Protein AF-A0A367J5E4-F1 (afdb_monomer_lite)

Organism: Rhizopus azygosporus (NCBI:txid86630)

Structure (mmCIF, N/CA/C/O backbone):
data_AF-A0A367J5E4-F1
#
_entry.id   AF-A0A367J5E4-F1
#
loop_
_atom_site.group_PDB
_atom_site.id
_atom_site.type_symbol
_atom_site.label_atom_id
_atom_site.label_alt_id
_atom_site.label_comp_id
_atom_site.label_asym_id
_atom_site.label_entity_id
_atom_site.label_seq_id
_atom_site.pdbx_PDB_ins_code
_atom_site.Cartn_x
_atom_site.Cartn_y
_atom_site.Cartn_z
_atom_site.occupancy
_atom_site.B_iso_or_equiv
_atom_site.auth_seq_id
_atom_site.auth_comp_id
_atom_site.auth_asym_id
_atom_site.auth_atom_id
_atom_site.pdbx_PDB_model_num
ATOM 1 N N . ASP A 1 1 ? -11.338 12.775 -14.286 1.00 81.75 1 ASP A N 1
ATOM 2 C CA . ASP A 1 1 ? -10.518 11.576 -14.028 1.00 81.75 1 ASP A CA 1
ATOM 3 C C . ASP A 1 1 ? -10.632 10.604 -15.184 1.00 81.75 1 ASP A C 1
ATOM 5 O O . ASP A 1 1 ? -11.730 10.419 -15.693 1.00 81.75 1 ASP A O 1
ATOM 9 N N . LEU A 1 2 ? -9.501 10.053 -15.631 1.00 93.12 2 LEU A N 1
ATOM 10 C CA . LEU A 1 2 ? -9.450 9.066 -16.714 1.00 93.12 2 LEU A CA 1
ATOM 11 C C . LEU A 1 2 ? -9.794 7.677 -16.174 1.00 93.12 2 LEU A C 1
ATOM 13 O O . LEU A 1 2 ? -9.285 7.279 -15.123 1.00 93.12 2 LEU A O 1
ATOM 17 N N . TYR A 1 3 ? -10.587 6.908 -16.919 1.00 96.06 3 TYR A N 1
ATOM 18 C CA . TYR A 1 3 ? -10.794 5.495 -16.614 1.00 96.06 3 TYR A CA 1
ATOM 19 C C . TYR A 1 3 ? -9.453 4.740 -16.629 1.00 96.06 3 TYR A C 1
ATOM 21 O O . TYR A 1 3 ? -8.631 4.941 -17.525 1.00 96.06 3 TYR A O 1
ATOM 29 N N . GLY A 1 4 ? -9.222 3.894 -15.620 1.00 95.94 4 GLY A N 1
ATOM 30 C CA . GLY A 1 4 ? -7.952 3.187 -15.408 1.00 95.94 4 GLY A CA 1
ATOM 31 C C . GLY A 1 4 ? -6.960 3.904 -14.480 1.00 95.94 4 GLY A C 1
ATOM 32 O O . GLY A 1 4 ? -5.898 3.354 -14.197 1.00 95.94 4 GLY A O 1
ATOM 33 N N . VAL A 1 5 ? -7.287 5.092 -13.959 1.00 97.75 5 VAL A N 1
ATOM 34 C CA . VAL A 1 5 ? -6.466 5.782 -12.950 1.00 97.75 5 VAL A CA 1
ATOM 35 C C . VAL A 1 5 ? -7.094 5.640 -11.572 1.00 97.75 5 VAL A C 1
ATOM 37 O O . VAL A 1 5 ? -8.114 6.253 -11.283 1.00 97.75 5 VAL A O 1
ATOM 40 N N . GLU A 1 6 ? -6.443 4.895 -10.686 1.00 97.31 6 GLU A N 1
ATOM 41 C CA . GLU A 1 6 ? -6.977 4.588 -9.359 1.00 97.31 6 GLU A CA 1
ATOM 42 C C . GLU A 1 6 ? -5.932 4.759 -8.255 1.00 97.31 6 GLU A C 1
ATOM 44 O O . GLU A 1 6 ? -4.740 4.976 -8.493 1.00 97.31 6 GLU A O 1
ATOM 49 N N . SER A 1 7 ? -6.372 4.706 -6.999 1.00 96.69 7 SER A N 1
ATOM 50 C CA . SER A 1 7 ? -5.439 4.561 -5.880 1.00 96.69 7 SER A CA 1
ATOM 51 C C . SER A 1 7 ? -5.105 3.087 -5.650 1.00 96.69 7 SER A C 1
ATOM 53 O O . SER A 1 7 ? -5.964 2.214 -5.781 1.00 96.69 7 SER A O 1
ATOM 55 N N . ALA A 1 8 ? -3.870 2.796 -5.239 1.00 97.06 8 ALA A N 1
ATOM 56 C CA . ALA A 1 8 ? -3.492 1.447 -4.828 1.00 97.06 8 ALA A CA 1
ATOM 57 C C . ALA A 1 8 ? -4.358 0.960 -3.653 1.00 97.06 8 ALA A C 1
ATOM 59 O O . ALA A 1 8 ? -4.706 -0.212 -3.600 1.00 97.06 8 ALA A O 1
ATOM 60 N N . ARG A 1 9 ? -4.792 1.866 -2.762 1.00 94.56 9 ARG A N 1
ATOM 61 C CA . ARG A 1 9 ? -5.754 1.563 -1.690 1.00 94.56 9 ARG A CA 1
ATOM 62 C C . ARG A 1 9 ? -7.071 1.028 -2.234 1.00 94.56 9 ARG A C 1
ATOM 64 O O . ARG A 1 9 ? -7.587 0.060 -1.694 1.00 94.56 9 ARG A O 1
ATOM 71 N N . THR A 1 10 ? -7.617 1.678 -3.257 1.00 96.12 10 THR A N 1
ATOM 72 C CA . THR A 1 10 ? -8.887 1.294 -3.881 1.00 96.12 10 THR A CA 1
ATOM 73 C C . THR A 1 10 ? -8.768 -0.110 -4.471 1.00 96.12 10 THR A C 1
ATOM 75 O O . THR A 1 10 ? -9.607 -0.959 -4.191 1.00 96.12 10 THR A O 1
ATOM 78 N N . PHE A 1 11 ? -7.672 -0.392 -5.186 1.00 98.12 11 PHE A N 1
ATOM 79 C CA . PHE A 1 11 ? -7.364 -1.733 -5.698 1.00 98.12 11 PHE A CA 1
ATOM 80 C C . PHE A 1 11 ? -7.222 -2.773 -4.573 1.00 98.12 11 PHE A C 1
ATOM 82 O O . PHE A 1 11 ? -7.803 -3.853 -4.646 1.00 98.12 11 PHE A O 1
ATOM 89 N N . VAL A 1 12 ? -6.492 -2.432 -3.505 1.00 98.19 12 VAL A N 1
ATOM 90 C CA . VAL A 1 12 ? -6.301 -3.296 -2.329 1.00 98.19 12 VAL A CA 1
ATOM 91 C C . VAL A 1 12 ? -7.612 -3.585 -1.614 1.00 98.19 12 VAL A C 1
ATOM 93 O O . VAL A 1 12 ? -7.867 -4.725 -1.241 1.00 98.19 12 VAL A O 1
ATOM 96 N N . GLY A 1 13 ? -8.456 -2.572 -1.436 1.00 97.88 13 GLY A N 1
ATOM 97 C CA . GLY A 1 13 ? -9.783 -2.729 -0.859 1.00 97.88 13 GLY A CA 1
ATOM 98 C C . GLY A 1 13 ? -10.694 -3.576 -1.743 1.00 97.88 13 GLY A C 1
ATOM 99 O O . GLY A 1 13 ? -11.419 -4.417 -1.222 1.00 97.88 13 GLY A O 1
ATOM 100 N N . TRP A 1 14 ? -10.613 -3.407 -3.065 1.00 98.50 14 TRP A N 1
ATOM 101 C CA . TRP A 1 14 ? -11.374 -4.194 -4.029 1.00 98.50 14 TRP A CA 1
ATOM 102 C C . TRP A 1 14 ? -11.063 -5.687 -3.917 1.00 98.50 14 TRP A C 1
ATOM 104 O O . TRP A 1 14 ? -11.991 -6.457 -3.697 1.00 98.50 14 TRP A O 1
ATOM 114 N N . TYR A 1 15 ? -9.801 -6.120 -3.973 1.00 98.31 15 TYR A N 1
ATOM 115 C CA . TYR A 1 15 ? -9.512 -7.559 -3.881 1.00 98.31 15 TYR A CA 1
ATOM 116 C C . TYR A 1 15 ? -9.659 -8.128 -2.457 1.00 98.31 15 TYR A C 1
ATOM 118 O O . TYR A 1 15 ? -9.869 -9.329 -2.297 1.00 98.31 15 TYR A O 1
ATOM 126 N N . ASN A 1 16 ? -9.577 -7.284 -1.417 1.00 98.50 16 ASN A N 1
ATOM 127 C CA . ASN A 1 16 ? -9.781 -7.691 -0.020 1.00 98.50 16 ASN A CA 1
ATOM 128 C C . ASN A 1 16 ? -11.240 -7.640 0.450 1.00 98.50 16 ASN A C 1
ATOM 130 O O . ASN A 1 16 ? -11.491 -7.937 1.615 1.00 98.50 16 ASN A O 1
ATOM 134 N N . GLY A 1 17 ? -12.192 -7.267 -0.406 1.00 97.81 17 GLY A N 1
ATOM 135 C CA . GLY A 1 17 ? -13.614 -7.303 -0.056 1.00 97.81 17 GLY A CA 1
ATOM 136 C C . GLY A 1 17 ? -14.125 -6.123 0.759 1.00 97.81 17 GLY A C 1
ATOM 137 O O . GLY A 1 17 ? -15.175 -6.217 1.386 1.00 97.81 17 GLY A O 1
ATOM 138 N N . HIS A 1 18 ? -13.420 -4.993 0.749 1.00 97.94 18 HIS A N 1
ATOM 139 C CA . HIS A 1 18 ? -13.896 -3.789 1.416 1.00 97.94 18 HIS A CA 1
ATOM 140 C C . HIS A 1 18 ? -15.173 -3.265 0.723 1.00 97.94 18 HIS A C 1
ATOM 142 O O . HIS A 1 18 ? -15.110 -2.938 -0.470 1.00 97.94 18 HIS A O 1
ATOM 148 N N . PRO A 1 19 ? -16.302 -3.081 1.441 1.00 97.44 19 PRO A N 1
ATOM 149 C CA . PRO A 1 19 ? -17.598 -2.802 0.817 1.00 97.44 19 PRO A CA 1
ATOM 150 C C . PRO A 1 19 ? -17.621 -1.597 -0.126 1.00 97.44 19 PRO A C 1
ATOM 152 O O . PRO A 1 19 ? -18.138 -1.682 -1.237 1.00 97.44 19 PRO A O 1
ATOM 155 N N . SER A 1 20 ? -16.961 -0.498 0.255 1.00 96.38 20 SER A N 1
ATOM 156 C CA . SER A 1 20 ? -16.877 0.717 -0.574 1.00 96.38 20 SER A CA 1
ATOM 157 C C . SER A 1 20 ? -16.205 0.526 -1.939 1.00 96.38 20 SER A C 1
ATOM 159 O O . SER A 1 20 ? -16.347 1.389 -2.799 1.00 96.38 20 SER A O 1
ATOM 161 N N . TYR A 1 21 ? -15.462 -0.565 -2.149 1.00 97.25 21 TYR A N 1
ATOM 162 C CA . TYR A 1 21 ? -14.696 -0.807 -3.375 1.00 97.25 21 TYR A CA 1
ATOM 163 C C . TYR A 1 21 ? -15.124 -2.078 -4.117 1.00 97.25 21 TYR A C 1
ATOM 165 O O . TYR A 1 21 ? -14.531 -2.388 -5.147 1.00 97.25 21 TYR A O 1
ATOM 173 N N . ARG A 1 22 ? -16.163 -2.794 -3.657 1.00 95.81 22 ARG A N 1
ATOM 174 C CA . ARG A 1 22 ? -16.660 -4.032 -4.293 1.00 95.81 22 ARG A CA 1
ATOM 175 C C . ARG A 1 22 ? -16.938 -3.856 -5.788 1.00 95.81 22 ARG A C 1
ATOM 177 O O . ARG A 1 22 ? -16.594 -4.717 -6.588 1.00 95.81 22 ARG A O 1
ATOM 184 N N . ASN A 1 23 ? -17.521 -2.719 -6.160 1.00 95.69 23 ASN A N 1
ATOM 185 C CA . ASN A 1 23 ? -17.948 -2.425 -7.530 1.00 95.69 23 ASN A CA 1
ATOM 186 C C . ASN A 1 23 ? -16.881 -1.701 -8.370 1.00 95.69 23 ASN A C 1
ATOM 188 O O . ASN A 1 23 ? -17.206 -1.162 -9.430 1.00 95.69 23 ASN A O 1
ATOM 192 N N . LEU A 1 24 ? -15.626 -1.648 -7.905 1.00 96.19 24 LEU A N 1
ATOM 193 C CA . LEU A 1 24 ? -14.529 -1.051 -8.662 1.00 96.19 24 LEU A CA 1
ATOM 194 C C . LEU A 1 24 ? -14.375 -1.755 -10.018 1.00 96.19 24 LEU A C 1
ATOM 196 O O . LEU A 1 24 ? -14.244 -2.977 -10.088 1.00 96.19 24 LEU A O 1
ATOM 200 N N . LYS A 1 25 ? -14.358 -0.970 -11.099 1.00 93.62 25 LYS A N 1
ATOM 201 C CA . LYS A 1 25 ? -14.141 -1.461 -12.464 1.00 93.62 25 LYS A CA 1
ATOM 202 C C . LYS A 1 25 ? -12.741 -1.082 -12.923 1.00 93.62 25 LYS A C 1
ATOM 204 O O . LYS A 1 25 ? -12.397 0.094 -12.923 1.00 93.62 25 LYS A O 1
ATOM 209 N N . LEU A 1 26 ? -11.966 -2.063 -13.372 1.00 93.31 26 LEU A N 1
ATOM 210 C CA . LEU A 1 26 ? -10.599 -1.876 -13.862 1.00 93.31 26 LEU A CA 1
ATOM 211 C C . LEU A 1 26 ? -10.459 -2.477 -15.266 1.00 93.31 26 LEU A C 1
ATOM 213 O O . LEU A 1 26 ? -10.997 -3.563 -15.494 1.00 93.31 26 LEU A O 1
ATOM 217 N N . PRO A 1 27 ? -9.712 -1.839 -16.185 1.00 94.75 27 PRO A N 1
ATOM 218 C CA . PRO A 1 27 ? -9.519 -2.330 -17.551 1.00 94.75 27 PRO A CA 1
ATOM 219 C C . PRO A 1 27 ? -8.478 -3.463 -17.623 1.00 94.75 27 PRO A C 1
ATOM 221 O O . PRO A 1 27 ? -7.565 -3.434 -18.444 1.00 94.75 27 PRO A O 1
ATOM 224 N N . LEU A 1 28 ? -8.595 -4.481 -16.760 1.00 96.44 28 LEU A N 1
ATOM 225 C CA . LEU A 1 28 ? -7.626 -5.586 -16.654 1.00 96.44 28 LEU A CA 1
ATOM 226 C C . LEU A 1 28 ? -7.503 -6.408 -17.948 1.00 96.44 28 LEU A C 1
ATOM 228 O O . LEU A 1 28 ? -6.483 -7.055 -18.164 1.00 96.44 28 LEU A O 1
ATOM 232 N N . ASN A 1 29 ? -8.522 -6.373 -18.812 1.00 94.94 29 ASN A N 1
ATOM 233 C CA . ASN A 1 29 ? -8.575 -7.144 -20.058 1.00 94.94 29 ASN A CA 1
ATOM 234 C C . ASN A 1 29 ? -8.210 -6.306 -21.299 1.00 94.94 29 ASN A C 1
ATOM 236 O O . ASN A 1 29 ? -8.076 -6.863 -22.390 1.00 94.94 29 ASN A O 1
ATOM 240 N N . ASP A 1 30 ? -8.046 -4.988 -21.142 1.00 93.19 30 ASP A N 1
ATOM 241 C CA . ASP A 1 30 ? -7.880 -4.039 -22.254 1.00 93.19 30 ASP A CA 1
ATOM 242 C C . ASP A 1 30 ? -6.433 -3.555 -22.418 1.00 93.19 30 ASP A C 1
ATOM 244 O O . ASP A 1 30 ? -6.141 -2.744 -23.298 1.00 93.19 30 ASP A O 1
ATOM 248 N N . THR A 1 31 ? -5.535 -4.002 -21.542 1.00 96.62 31 THR A N 1
ATOM 249 C CA . THR A 1 31 ? -4.114 -3.654 -21.528 1.00 96.62 31 THR A CA 1
ATOM 250 C C . THR A 1 31 ? -3.302 -4.815 -20.969 1.00 96.62 31 THR A C 1
ATOM 252 O O . THR A 1 31 ? -3.848 -5.697 -20.309 1.00 96.62 31 THR A O 1
ATOM 255 N N . ASP A 1 32 ? -2.000 -4.805 -21.218 1.00 98.06 32 ASP A N 1
ATOM 256 C CA . ASP A 1 32 ? -1.031 -5.709 -20.606 1.00 98.06 32 ASP A CA 1
ATOM 257 C C . ASP A 1 32 ? -0.132 -5.014 -19.571 1.00 98.06 32 ASP A C 1
ATOM 259 O O . ASP A 1 32 ? 0.625 -5.691 -18.875 1.00 98.06 32 ASP A O 1
ATOM 263 N N . THR A 1 33 ? -0.228 -3.688 -19.430 1.00 98.69 33 THR A N 1
ATOM 264 C CA . THR A 1 33 ? 0.747 -2.891 -18.683 1.00 98.69 33 THR A CA 1
ATOM 265 C C . THR A 1 33 ? 0.082 -2.008 -17.631 1.00 98.69 33 THR A C 1
ATOM 267 O O . THR A 1 33 ? -0.802 -1.197 -17.928 1.00 98.69 33 THR A O 1
ATOM 270 N N . VAL A 1 34 ? 0.562 -2.128 -16.391 1.00 98.81 34 VAL A N 1
ATOM 271 C CA . VAL A 1 34 ? 0.161 -1.308 -15.239 1.00 98.81 34 VAL A CA 1
ATOM 272 C C . VAL A 1 34 ? 1.352 -0.518 -14.716 1.00 98.81 34 VAL A C 1
ATOM 274 O O . VAL A 1 34 ? 2.437 -1.059 -14.514 1.00 98.81 34 VAL A O 1
ATOM 277 N N . VAL A 1 35 ? 1.139 0.759 -14.413 1.00 98.88 35 VAL A N 1
ATOM 278 C CA . VAL A 1 35 ? 2.103 1.588 -13.683 1.00 98.88 35 VAL A CA 1
ATOM 279 C C . VAL A 1 35 ? 1.633 1.768 -12.245 1.00 98.88 35 VAL A C 1
ATOM 281 O O . VAL A 1 35 ? 0.531 2.247 -11.997 1.00 98.88 35 VAL A O 1
ATOM 284 N N . VAL A 1 36 ? 2.488 1.450 -11.278 1.00 98.75 36 VAL A N 1
ATOM 285 C CA . VAL A 1 36 ? 2.269 1.728 -9.856 1.00 98.75 36 VAL A CA 1
ATOM 286 C C . VAL A 1 36 ? 3.215 2.841 -9.422 1.00 98.75 36 VAL A C 1
ATOM 288 O O . VAL A 1 36 ? 4.432 2.675 -9.416 1.00 98.75 36 VAL A O 1
ATOM 291 N N . VAL A 1 37 ? 2.667 3.997 -9.052 1.00 98.56 37 VAL A N 1
ATOM 292 C CA . VAL A 1 37 ? 3.454 5.160 -8.623 1.00 98.56 37 VAL A CA 1
ATOM 293 C C . VAL A 1 37 ? 3.714 5.070 -7.123 1.00 98.56 37 VAL A C 1
ATOM 295 O O . VAL A 1 37 ? 2.798 5.227 -6.320 1.00 98.56 37 VAL A O 1
ATOM 298 N N . GLY A 1 38 ? 4.969 4.867 -6.739 1.00 97.75 38 GLY A N 1
ATOM 299 C CA . GLY A 1 38 ? 5.428 4.680 -5.365 1.00 97.75 38 GLY A CA 1
ATOM 300 C C . GLY A 1 38 ? 6.148 3.343 -5.186 1.00 97.75 38 GLY A C 1
ATOM 301 O O . GLY A 1 38 ? 5.775 2.342 -5.781 1.00 97.75 38 GLY A O 1
ATOM 302 N N . GLN A 1 39 ? 7.181 3.320 -4.339 1.00 97.38 39 GLN A N 1
ATOM 303 C CA . GLN A 1 39 ? 8.031 2.142 -4.092 1.00 97.38 39 GLN A CA 1
ATOM 304 C C . GLN A 1 39 ? 7.963 1.712 -2.619 1.00 97.38 39 GLN A C 1
ATOM 306 O O . GLN A 1 39 ? 8.973 1.669 -1.919 1.00 97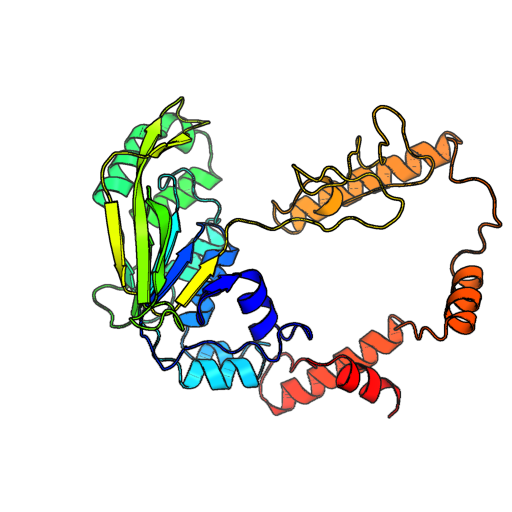.38 39 GLN A O 1
ATOM 311 N N . GLY A 1 40 ? 6.748 1.462 -2.128 1.00 96.25 40 GLY A N 1
ATOM 312 C CA . GLY A 1 40 ? 6.483 0.919 -0.790 1.00 96.25 40 GLY A CA 1
ATOM 313 C C . GLY A 1 40 ? 5.933 -0.507 -0.845 1.00 96.25 40 GLY A C 1
ATOM 314 O O . GLY A 1 40 ? 5.665 -1.019 -1.928 1.00 96.25 40 GLY A O 1
ATOM 315 N N . ASN A 1 41 ? 5.708 -1.129 0.317 1.00 96.62 41 ASN A N 1
ATOM 316 C CA . ASN A 1 41 ? 5.145 -2.488 0.395 1.00 96.62 41 ASN A CA 1
ATOM 317 C C . ASN A 1 41 ? 3.815 -2.624 -0.359 1.00 96.62 41 ASN A C 1
ATOM 319 O O . ASN A 1 41 ? 3.652 -3.556 -1.132 1.00 96.62 41 ASN A O 1
ATOM 323 N N . VAL A 1 42 ? 2.921 -1.638 -0.229 1.00 97.00 42 VAL A N 1
ATOM 324 C CA . VAL A 1 42 ? 1.627 -1.630 -0.935 1.00 97.00 42 VAL A CA 1
ATOM 325 C C . VAL A 1 42 ? 1.804 -1.715 -2.455 1.00 97.00 42 VAL A C 1
ATOM 327 O O . VAL A 1 42 ? 1.025 -2.383 -3.127 1.00 97.00 42 VAL A O 1
ATOM 330 N N . ALA A 1 43 ? 2.843 -1.084 -3.008 1.00 98.12 43 ALA A N 1
ATOM 331 C CA . ALA A 1 43 ? 3.110 -1.158 -4.439 1.00 98.12 43 ALA A CA 1
ATOM 332 C C . ALA A 1 43 ? 3.542 -2.569 -4.868 1.00 98.12 43 ALA A C 1
ATOM 334 O O . ALA A 1 43 ? 3.125 -3.040 -5.925 1.00 98.12 43 ALA A O 1
ATOM 335 N N . LEU A 1 44 ? 4.325 -3.257 -4.028 1.00 98.12 44 LEU A N 1
ATOM 336 C CA . LEU A 1 44 ? 4.688 -4.656 -4.255 1.00 98.12 44 LEU A CA 1
ATOM 337 C C . LEU A 1 44 ? 3.493 -5.594 -4.070 1.00 98.12 44 LEU A C 1
ATOM 339 O O . LEU A 1 44 ? 3.372 -6.554 -4.816 1.00 98.12 44 LEU A O 1
ATOM 343 N N . ASP A 1 45 ? 2.582 -5.318 -3.137 1.00 98.19 45 ASP A N 1
ATOM 344 C CA . ASP A 1 45 ? 1.358 -6.113 -2.966 1.00 98.19 45 ASP A CA 1
ATOM 345 C C . ASP A 1 45 ? 0.463 -6.030 -4.204 1.00 98.19 45 ASP A C 1
ATOM 347 O O . ASP A 1 45 ? -0.005 -7.048 -4.707 1.00 98.19 45 ASP A O 1
ATOM 351 N N . VAL A 1 46 ? 0.281 -4.824 -4.744 1.00 98.25 46 VAL A N 1
ATOM 352 C CA . VAL A 1 46 ? -0.436 -4.604 -6.006 1.00 98.25 46 VAL A CA 1
ATOM 353 C C . VAL A 1 46 ? 0.225 -5.368 -7.154 1.00 98.25 46 VAL A C 1
ATOM 355 O O . VAL A 1 46 ? -0.455 -6.108 -7.864 1.00 98.25 46 VAL A O 1
ATOM 358 N N . ALA A 1 47 ? 1.545 -5.224 -7.324 1.00 98.44 47 ALA A N 1
ATOM 359 C CA . ALA A 1 47 ? 2.281 -5.923 -8.375 1.00 98.44 47 ALA A CA 1
ATOM 360 C C . ALA A 1 47 ? 2.169 -7.447 -8.229 1.00 98.44 47 ALA A C 1
ATOM 362 O O . ALA A 1 47 ? 1.933 -8.149 -9.211 1.00 98.44 47 ALA A O 1
ATOM 363 N N . ARG A 1 48 ? 2.269 -7.956 -6.998 1.00 98.06 48 ARG A N 1
ATOM 364 C CA . ARG A 1 48 ? 2.141 -9.378 -6.686 1.00 98.06 48 ARG A CA 1
ATOM 365 C C . ARG A 1 48 ? 0.765 -9.911 -7.049 1.00 98.06 48 ARG A C 1
ATOM 367 O O . ARG A 1 48 ? 0.695 -10.924 -7.734 1.00 98.06 48 ARG A O 1
ATOM 374 N N . ILE A 1 49 ? -0.314 -9.238 -6.653 1.00 98.44 49 ILE A N 1
ATOM 375 C CA . ILE A 1 49 ? -1.684 -9.678 -6.964 1.00 98.44 49 ILE A CA 1
ATOM 376 C C . ILE A 1 49 ? -1.956 -9.664 -8.472 1.00 98.44 49 ILE A C 1
ATOM 378 O O . ILE A 1 49 ? -2.555 -10.602 -8.986 1.00 98.44 49 ILE A O 1
ATOM 382 N N . LEU A 1 50 ? -1.485 -8.645 -9.197 1.00 98.50 50 LEU A N 1
ATOM 383 C CA . LEU A 1 50 ? -1.694 -8.548 -10.647 1.00 98.50 50 LEU A CA 1
ATOM 384 C C . LEU A 1 50 ? -0.942 -9.622 -11.444 1.00 98.50 50 LEU A C 1
ATOM 386 O O . LEU A 1 50 ? -1.405 -10.028 -12.509 1.00 98.50 50 LEU A O 1
ATOM 390 N N . LEU A 1 51 ? 0.222 -10.058 -10.957 1.00 98.25 51 LEU A N 1
ATOM 391 C CA . LEU A 1 51 ? 1.105 -10.957 -11.699 1.00 98.25 51 LEU A CA 1
ATOM 392 C C . LEU A 1 51 ? 0.996 -12.424 -11.268 1.00 98.25 51 LEU A C 1
ATOM 394 O O . LEU A 1 51 ? 1.262 -13.302 -12.093 1.00 98.25 51 LEU A O 1
ATOM 398 N N . SER A 1 52 ? 0.603 -12.691 -10.017 1.00 97.25 52 SER A N 1
ATOM 399 C CA . SER A 1 52 ? 0.589 -14.040 -9.437 1.00 97.25 52 SER A CA 1
ATOM 400 C C . SER A 1 52 ? -0.238 -15.033 -10.263 1.00 97.25 52 SER A C 1
ATOM 402 O O . SER A 1 52 ? -1.291 -14.669 -10.795 1.00 97.25 52 SER A O 1
ATOM 404 N N . PRO A 1 53 ? 0.190 -16.306 -10.346 1.00 95.56 53 PRO A N 1
ATOM 405 C CA . PRO A 1 53 ? -0.627 -17.364 -10.924 1.00 95.56 53 PRO A CA 1
ATOM 406 C C . PRO A 1 53 ? -1.986 -17.469 -10.223 1.00 95.56 53 PRO A C 1
ATOM 408 O O . PRO A 1 53 ? -2.070 -17.471 -8.993 1.00 95.56 53 PRO A O 1
ATOM 411 N N . ILE A 1 54 ? -3.053 -17.599 -11.011 1.00 96.38 54 ILE A N 1
ATOM 412 C CA . ILE A 1 54 ? -4.431 -17.627 -10.498 1.00 96.38 54 ILE A CA 1
ATOM 413 C C . ILE A 1 54 ? -4.665 -18.815 -9.562 1.00 96.38 54 ILE A C 1
ATOM 415 O O . ILE A 1 54 ? -5.374 -18.674 -8.569 1.00 96.38 54 ILE A O 1
ATOM 419 N N . ASP A 1 55 ? -4.027 -19.956 -9.822 1.00 95.69 55 ASP A N 1
ATOM 420 C CA . ASP A 1 55 ? -4.152 -21.150 -8.980 1.00 95.69 55 ASP A CA 1
ATOM 421 C C . ASP A 1 55 ? -3.550 -20.970 -7.582 1.00 95.69 55 ASP A C 1
ATOM 423 O O . ASP A 1 55 ? -4.013 -21.596 -6.629 1.00 95.69 55 ASP A O 1
ATOM 427 N N . GLU A 1 56 ? -2.559 -20.088 -7.433 1.00 95.44 56 GLU A N 1
ATOM 428 C CA . GLU A 1 56 ? -2.029 -19.723 -6.118 1.00 95.44 56 GLU A CA 1
ATOM 429 C C . GLU A 1 56 ? -2.966 -18.749 -5.405 1.00 95.44 56 GLU A C 1
ATOM 431 O O . GLU A 1 56 ? -3.274 -18.935 -4.228 1.00 95.44 56 GLU A O 1
ATOM 436 N N . LEU A 1 57 ? -3.504 -17.757 -6.125 1.00 97.38 57 LEU A N 1
ATOM 437 C CA . LEU A 1 57 ? -4.468 -16.813 -5.552 1.00 97.38 57 LEU A CA 1
ATOM 438 C C . LEU A 1 57 ? -5.766 -17.498 -5.107 1.00 97.38 57 LEU A C 1
ATOM 440 O O . LEU A 1 57 ? -6.329 -17.117 -4.081 1.00 97.38 57 LEU A O 1
ATOM 444 N N . ARG A 1 58 ? -6.211 -18.543 -5.817 1.00 96.94 58 ARG A N 1
ATOM 445 C CA . ARG A 1 58 ? -7.419 -19.322 -5.492 1.00 96.94 58 ARG A CA 1
ATOM 446 C C . ARG A 1 58 ? -7.373 -19.958 -4.100 1.00 96.94 58 ARG A C 1
ATOM 448 O O . ARG A 1 58 ? -8.421 -20.217 -3.528 1.00 96.94 58 ARG A O 1
ATOM 455 N N . LYS A 1 59 ? -6.179 -20.182 -3.542 1.00 96.50 59 LYS A N 1
ATOM 456 C CA . LYS A 1 59 ? -5.978 -20.764 -2.203 1.00 96.50 59 LYS A CA 1
ATOM 457 C C . LYS A 1 59 ? -6.019 -19.717 -1.080 1.00 96.50 59 LYS A C 1
ATOM 459 O O . LYS A 1 59 ? -5.861 -20.064 0.088 1.00 96.50 59 LYS A O 1
ATOM 464 N N . THR A 1 60 ? -6.170 -18.435 -1.415 1.00 98.19 60 THR A N 1
ATOM 465 C CA . THR A 1 60 ? -6.176 -17.314 -0.460 1.00 98.19 60 THR A CA 1
ATOM 466 C C . THR A 1 60 ? -7.602 -16.870 -0.118 1.00 98.19 60 THR A C 1
ATOM 468 O O . THR A 1 60 ? -8.573 -17.414 -0.636 1.00 98.19 60 THR A O 1
ATOM 471 N N . ASP A 1 61 ? -7.743 -15.868 0.751 1.00 98.19 61 ASP A N 1
ATOM 472 C CA . ASP A 1 61 ? -9.020 -15.214 1.071 1.00 98.19 61 ASP A CA 1
ATOM 473 C C . ASP A 1 61 ? -9.352 -14.023 0.140 1.00 98.19 61 ASP A C 1
ATOM 475 O O . ASP A 1 61 ? -10.157 -13.154 0.500 1.00 98.19 61 ASP A O 1
ATOM 479 N N . ILE A 1 62 ? -8.701 -13.932 -1.029 1.00 98.56 62 ILE A N 1
ATOM 480 C CA . ILE A 1 62 ? -9.062 -12.970 -2.081 1.00 98.56 62 ILE A CA 1
ATOM 481 C C . ILE A 1 62 ? -10.520 -13.189 -2.490 1.00 98.56 62 ILE A C 1
ATOM 483 O O . ILE A 1 62 ? -10.958 -14.328 -2.567 1.00 98.56 62 ILE A O 1
ATOM 487 N N . THR A 1 63 ? -11.288 -12.142 -2.766 1.00 98.31 63 THR A N 1
ATOM 488 C CA . THR A 1 63 ? -12.715 -12.302 -3.102 1.00 98.31 63 THR A CA 1
ATOM 489 C C . THR A 1 63 ? -12.929 -13.032 -4.430 1.00 98.31 63 THR A C 1
ATOM 491 O O . THR A 1 63 ? -12.153 -12.854 -5.374 1.00 98.31 63 THR A O 1
ATOM 494 N N . GLU A 1 64 ? -14.014 -13.807 -4.550 1.00 97.56 64 GLU A N 1
ATOM 495 C CA . GLU A 1 64 ? -14.317 -14.536 -5.797 1.00 97.56 64 GLU A CA 1
ATOM 496 C C . GLU A 1 64 ? -14.458 -13.607 -7.014 1.00 97.56 64 GLU A C 1
ATOM 498 O O . GLU A 1 64 ? -13.940 -13.918 -8.085 1.00 97.56 64 GLU A O 1
ATOM 503 N N . TYR A 1 65 ? -15.073 -12.425 -6.864 1.00 97.00 65 TYR A N 1
ATOM 504 C CA . TYR A 1 65 ? -15.205 -11.482 -7.986 1.00 97.00 65 TYR A CA 1
ATOM 505 C C . TYR A 1 65 ? -13.853 -10.918 -8.445 1.00 97.00 65 TYR A C 1
ATOM 507 O O . TYR A 1 65 ? -13.663 -10.649 -9.633 1.00 97.00 65 TYR A O 1
ATOM 515 N N . ALA A 1 66 ? -12.905 -10.720 -7.522 1.00 98.12 66 ALA A N 1
ATOM 516 C CA . ALA A 1 66 ? -11.581 -10.230 -7.875 1.00 98.12 66 ALA A CA 1
ATOM 517 C C . ALA A 1 66 ? -10.771 -11.344 -8.534 1.00 98.12 66 ALA A C 1
ATOM 519 O O . ALA A 1 66 ? -10.107 -11.095 -9.538 1.00 98.12 66 ALA A O 1
ATOM 520 N N . LEU A 1 67 ? -10.885 -12.576 -8.031 1.00 97.81 67 LEU A N 1
ATOM 521 C CA . LEU A 1 67 ? -10.283 -13.755 -8.646 1.00 97.81 67 LEU A CA 1
ATOM 522 C C . LEU A 1 67 ? -10.815 -13.985 -10.069 1.00 97.81 67 LEU A C 1
ATOM 524 O O . LEU A 1 67 ? -10.028 -14.224 -10.983 1.00 97.81 67 LEU A O 1
ATOM 528 N N . GLU A 1 68 ? -12.127 -13.851 -10.283 1.00 97.06 68 GLU A N 1
ATOM 529 C CA . GLU A 1 68 ? -12.743 -13.953 -11.608 1.00 97.06 68 GLU A CA 1
ATOM 530 C C . GLU A 1 68 ? -12.198 -12.877 -12.559 1.00 97.06 68 GLU A C 1
ATOM 532 O O . GLU A 1 68 ? -11.787 -13.187 -13.680 1.00 97.06 68 GLU A O 1
ATOM 537 N N . ALA A 1 69 ? -12.141 -11.619 -12.116 1.00 97.75 69 ALA A N 1
ATOM 538 C CA . ALA A 1 69 ? -11.595 -10.527 -12.916 1.00 97.75 69 ALA A CA 1
ATOM 539 C C . ALA A 1 69 ? -10.106 -10.737 -13.240 1.00 97.75 69 ALA A C 1
ATOM 541 O O . ALA A 1 69 ? -9.697 -10.578 -14.390 1.00 97.75 69 ALA A O 1
ATOM 542 N N . LEU A 1 70 ? -9.303 -11.157 -12.257 1.00 98.00 70 LEU A N 1
ATOM 543 C CA . LEU A 1 70 ? -7.884 -11.464 -12.444 1.00 98.00 70 LEU A CA 1
ATOM 544 C C . LEU A 1 70 ? -7.678 -12.662 -13.379 1.00 98.00 70 LEU A C 1
ATOM 546 O O . LEU A 1 70 ? -6.728 -12.655 -14.154 1.00 98.00 70 LEU A O 1
ATOM 550 N N . SER A 1 71 ? -8.577 -13.651 -13.384 1.00 97.38 71 SER A N 1
ATOM 551 C CA . SER A 1 71 ? -8.481 -14.805 -14.293 1.00 97.38 71 SER A CA 1
ATOM 552 C C . SER A 1 71 ? -8.617 -14.437 -15.774 1.00 97.38 71 SER A C 1
ATOM 554 O O . SER A 1 71 ? -8.113 -15.150 -16.639 1.00 97.38 71 SER A O 1
ATOM 556 N N . LYS A 1 72 ? -9.274 -13.308 -16.062 1.00 97.19 72 LYS A N 1
ATOM 557 C CA . LYS A 1 72 ? -9.465 -12.760 -17.413 1.00 97.19 72 LYS A CA 1
ATOM 558 C C . LYS A 1 72 ? -8.400 -11.718 -17.778 1.00 97.19 72 LYS A C 1
ATOM 560 O O . LYS A 1 72 ? -8.303 -11.339 -18.947 1.00 97.19 72 LYS A O 1
ATOM 565 N N . SER A 1 73 ? -7.612 -11.288 -16.789 1.00 98.00 73 SER A N 1
ATOM 566 C CA . SER A 1 73 ? -6.597 -10.244 -16.902 1.00 98.00 73 SER A CA 1
ATOM 567 C C . SER A 1 73 ? -5.582 -10.554 -17.997 1.00 98.00 73 SER A C 1
ATOM 569 O O . SER A 1 73 ? -5.057 -11.664 -18.092 1.00 98.00 73 SER A O 1
ATOM 571 N N . ARG A 1 74 ? -5.253 -9.533 -18.787 1.00 97.81 74 ARG A N 1
ATOM 572 C CA . ARG A 1 74 ? -4.170 -9.562 -19.774 1.00 97.81 74 ARG A CA 1
ATOM 573 C C . ARG A 1 74 ? -2.887 -8.921 -19.259 1.00 97.81 74 ARG A C 1
ATOM 575 O O . ARG A 1 74 ? -1.925 -8.852 -20.016 1.00 97.81 74 ARG A O 1
ATOM 582 N N . ILE A 1 75 ? -2.850 -8.491 -17.994 1.00 98.50 75 ILE A N 1
ATOM 583 C CA . ILE A 1 75 ? -1.672 -7.856 -17.401 1.00 98.50 75 ILE A CA 1
ATOM 584 C C . ILE A 1 75 ? -0.473 -8.811 -17.415 1.00 98.50 75 ILE A C 1
ATOM 586 O O . ILE A 1 75 ? -0.509 -9.914 -16.859 1.00 98.50 75 ILE A O 1
ATOM 590 N N . LYS A 1 76 ? 0.611 -8.337 -18.028 1.00 98.31 76 LYS A N 1
ATOM 591 C CA . LYS A 1 76 ? 1.917 -8.994 -18.105 1.00 98.31 76 LYS A CA 1
ATOM 592 C C . LYS A 1 76 ? 3.017 -8.159 -17.467 1.00 98.31 76 LYS A C 1
ATOM 594 O O . LYS A 1 76 ? 3.935 -8.735 -16.892 1.00 98.31 76 LYS A O 1
ATOM 599 N N . HIS A 1 77 ? 2.909 -6.834 -17.521 1.00 98.62 77 HIS A N 1
ATOM 600 C CA . HIS A 1 77 ? 3.963 -5.920 -17.103 1.00 98.62 77 HIS A CA 1
ATOM 601 C C . HIS A 1 77 ? 3.466 -4.984 -16.002 1.00 98.62 77 HIS A C 1
ATOM 603 O O . HIS A 1 77 ? 2.459 -4.290 -16.158 1.00 98.62 77 HIS A O 1
ATOM 609 N N . VAL A 1 78 ? 4.177 -4.948 -14.873 1.00 98.81 78 VAL A N 1
ATOM 610 C CA . VAL A 1 78 ? 3.908 -3.985 -13.796 1.00 98.81 78 VAL A CA 1
ATOM 611 C C . VAL A 1 78 ? 5.147 -3.146 -13.517 1.00 98.81 78 VAL A C 1
ATOM 613 O O . VAL A 1 78 ? 6.137 -3.642 -12.984 1.00 98.81 78 VAL A O 1
ATOM 616 N N . HIS A 1 79 ? 5.091 -1.851 -13.819 1.00 98.81 79 HIS A N 1
ATOM 617 C CA . HIS A 1 79 ? 6.177 -0.918 -13.529 1.00 98.81 79 HIS A CA 1
ATOM 618 C C . HIS A 1 79 ? 5.949 -0.226 -12.187 1.00 98.81 79 HIS A C 1
ATOM 620 O O . HIS A 1 79 ? 5.021 0.565 -12.030 1.00 98.81 79 HIS A O 1
ATOM 626 N N . VAL A 1 80 ? 6.826 -0.484 -11.222 1.00 98.69 80 VAL A N 1
ATOM 627 C CA . VAL A 1 80 ? 6.812 0.140 -9.898 1.00 98.69 80 VAL A CA 1
ATOM 628 C C . VAL A 1 80 ? 7.775 1.328 -9.902 1.00 98.69 80 VAL A C 1
ATOM 630 O O . VAL A 1 80 ? 9.001 1.180 -9.886 1.00 98.69 80 VAL A O 1
ATOM 633 N N . VAL A 1 81 ? 7.206 2.530 -9.957 1.00 98.62 81 VAL A N 1
ATOM 634 C CA . VAL A 1 81 ? 7.921 3.769 -10.278 1.00 98.62 81 VAL A CA 1
ATOM 635 C C . VAL A 1 81 ? 8.190 4.589 -9.022 1.00 98.62 81 VAL A C 1
ATOM 637 O O . VAL A 1 81 ? 7.281 4.888 -8.250 1.00 98.62 81 VAL A O 1
ATOM 640 N N . GLY A 1 82 ? 9.438 4.997 -8.817 1.00 97.94 82 GLY A N 1
ATOM 641 C CA . GLY A 1 82 ? 9.850 5.858 -7.718 1.00 97.94 82 GLY A CA 1
ATOM 642 C C . GLY A 1 82 ? 10.537 7.122 -8.200 1.00 97.94 82 GLY A C 1
ATOM 643 O O . GLY A 1 82 ? 11.384 7.098 -9.087 1.00 97.94 82 GLY A O 1
ATOM 644 N N . ARG A 1 83 ? 10.241 8.238 -7.528 1.00 97.75 83 ARG A N 1
ATOM 645 C CA . ARG A 1 83 ? 10.908 9.521 -7.791 1.00 97.75 83 ARG A CA 1
ATOM 646 C C . ARG A 1 83 ? 12.380 9.557 -7.367 1.00 97.75 83 ARG A C 1
ATOM 648 O O . ARG A 1 83 ? 13.112 10.416 -7.839 1.00 97.75 83 ARG A O 1
ATOM 655 N N . ARG A 1 84 ? 12.806 8.666 -6.464 1.00 97.56 84 ARG A N 1
ATOM 656 C CA . ARG A 1 84 ? 14.182 8.584 -5.934 1.00 97.56 84 ARG A CA 1
ATOM 657 C C . ARG A 1 84 ? 14.899 7.326 -6.440 1.00 97.56 84 ARG A C 1
ATOM 659 O O . ARG A 1 84 ? 14.349 6.599 -7.264 1.00 97.56 84 ARG A O 1
ATOM 666 N N . GLY A 1 85 ? 16.129 7.121 -5.979 1.00 96.62 85 GLY A N 1
ATOM 667 C CA . GLY A 1 85 ? 16.961 5.975 -6.313 1.00 96.62 85 GLY A CA 1
ATOM 668 C C . GLY A 1 85 ? 16.656 4.722 -5.479 1.00 96.62 85 GLY A C 1
ATOM 669 O O . GLY A 1 85 ? 15.847 4.760 -4.543 1.00 96.62 85 GLY A O 1
ATOM 670 N N . PRO A 1 86 ? 17.339 3.608 -5.793 1.00 96.69 86 PRO A N 1
ATOM 671 C CA . PRO A 1 86 ? 17.132 2.295 -5.176 1.00 96.69 86 PRO A CA 1
ATOM 672 C C . PRO A 1 86 ? 17.377 2.286 -3.667 1.00 96.69 86 PRO A C 1
ATOM 674 O O . PRO A 1 86 ? 16.680 1.594 -2.935 1.00 96.69 86 PRO A O 1
ATOM 677 N N . VAL A 1 87 ? 18.301 3.108 -3.170 1.00 96.25 87 VAL A N 1
ATOM 678 C CA . VAL A 1 87 ? 18.624 3.175 -1.735 1.00 96.25 87 VAL A CA 1
ATOM 679 C C . VAL A 1 87 ? 17.508 3.851 -0.919 1.00 96.25 87 VAL A C 1
ATOM 681 O O . VAL A 1 87 ? 17.444 3.678 0.295 1.00 96.25 87 VAL A O 1
ATOM 684 N N . GLN A 1 88 ? 16.592 4.593 -1.560 1.00 95.75 88 GLN A N 1
ATOM 685 C CA . GLN A 1 88 ? 15.497 5.316 -0.890 1.00 95.75 88 GLN A CA 1
ATOM 686 C C . GLN A 1 88 ? 14.118 4.646 -1.019 1.00 95.75 88 GLN A C 1
ATOM 688 O O . GLN A 1 88 ? 13.093 5.283 -0.726 1.00 95.75 88 GLN A O 1
ATOM 693 N N . VAL A 1 89 ? 14.074 3.392 -1.473 1.00 95.94 89 VAL A N 1
ATOM 694 C CA . VAL A 1 89 ? 12.847 2.585 -1.497 1.00 95.94 89 VAL A CA 1
ATOM 695 C C . VAL A 1 89 ? 12.283 2.411 -0.086 1.00 95.94 89 VAL A C 1
ATOM 697 O O . VAL A 1 89 ? 12.999 2.481 0.910 1.00 95.94 89 VAL A O 1
ATOM 700 N N . SER A 1 90 ? 10.971 2.218 0.012 1.00 94.62 90 SER A N 1
ATOM 701 C CA . SER A 1 90 ? 10.260 2.064 1.289 1.00 94.62 90 SER A CA 1
ATOM 702 C C . SER A 1 90 ? 9.669 0.669 1.481 1.00 94.62 90 SER A C 1
ATOM 704 O O . SER A 1 90 ? 9.085 0.403 2.529 1.00 94.62 90 SER A O 1
ATOM 706 N N . PHE A 1 91 ? 9.794 -0.217 0.489 1.00 96.19 91 PHE A N 1
ATOM 707 C CA . PHE A 1 91 ? 9.483 -1.629 0.679 1.00 96.19 91 PHE A CA 1
ATOM 708 C C . PHE A 1 91 ? 10.559 -2.330 1.518 1.00 96.19 91 PHE A C 1
ATOM 710 O O . PHE A 1 91 ? 11.714 -1.899 1.534 1.00 96.19 91 PHE A O 1
ATOM 717 N N . THR A 1 92 ? 10.208 -3.414 2.213 1.00 95.19 92 THR A N 1
ATOM 718 C CA . THR A 1 92 ? 11.166 -4.149 3.055 1.00 95.19 92 THR A CA 1
ATOM 719 C C . THR A 1 92 ? 11.722 -5.397 2.368 1.00 95.19 92 THR A C 1
ATOM 721 O O . THR A 1 92 ? 11.255 -5.840 1.318 1.00 95.19 92 THR A O 1
ATOM 724 N N . SER A 1 93 ? 12.766 -5.988 2.963 1.00 96.31 93 SER A N 1
ATOM 725 C CA . SER A 1 93 ? 13.434 -7.172 2.410 1.00 96.31 93 SER A CA 1
ATOM 726 C C . SER A 1 93 ? 12.537 -8.407 2.352 1.00 96.31 93 SER A C 1
ATOM 728 O O . SER A 1 93 ? 12.848 -9.328 1.602 1.00 96.31 93 SER A O 1
ATOM 730 N N . LYS A 1 94 ? 11.482 -8.480 3.177 1.00 95.50 94 LYS A N 1
ATOM 731 C CA . LYS A 1 94 ? 10.528 -9.593 3.131 1.00 95.50 94 LYS A CA 1
ATOM 732 C C . LYS A 1 94 ? 9.699 -9.507 1.853 1.00 95.50 94 LYS A C 1
ATOM 734 O O . LYS A 1 94 ? 9.760 -10.429 1.047 1.00 95.50 94 LYS A O 1
ATOM 739 N N . GLU A 1 95 ? 9.021 -8.382 1.645 1.00 96.31 95 GLU A N 1
ATOM 740 C CA . GLU A 1 95 ? 8.123 -8.186 0.505 1.00 96.31 95 GLU A CA 1
ATOM 741 C C . GLU A 1 95 ? 8.895 -8.200 -0.819 1.00 96.31 95 GLU A C 1
ATOM 743 O O . GLU A 1 95 ? 8.443 -8.811 -1.784 1.00 96.31 95 GLU A O 1
ATOM 748 N N . LEU A 1 96 ? 10.108 -7.626 -0.860 1.00 97.62 96 LEU A N 1
ATOM 749 C CA . LEU A 1 96 ? 10.960 -7.724 -2.048 1.00 97.62 96 LEU A CA 1
ATOM 750 C C . LEU A 1 96 ? 11.349 -9.175 -2.360 1.00 97.62 96 LEU A C 1
ATOM 752 O O . LEU A 1 96 ? 11.350 -9.568 -3.522 1.00 97.62 96 LEU A O 1
ATOM 756 N N . ARG A 1 97 ? 11.695 -9.979 -1.345 1.00 96.75 97 ARG A N 1
ATOM 757 C CA . ARG A 1 97 ? 12.060 -11.387 -1.562 1.00 96.75 97 ARG A CA 1
ATOM 758 C C . ARG A 1 97 ? 10.888 -12.169 -2.141 1.00 96.75 97 ARG A C 1
ATOM 760 O O . ARG A 1 97 ? 11.094 -12.909 -3.094 1.00 96.75 97 ARG A O 1
ATOM 767 N N . GLU A 1 98 ? 9.695 -11.985 -1.580 1.00 95.56 98 GLU A N 1
ATOM 768 C CA . GLU A 1 98 ? 8.469 -12.613 -2.080 1.00 95.56 98 GLU A CA 1
ATOM 769 C C . GLU A 1 98 ? 8.220 -12.220 -3.541 1.00 95.56 98 GLU A C 1
ATOM 771 O O . GLU A 1 98 ? 8.069 -13.103 -4.384 1.00 95.56 98 GLU A O 1
ATOM 776 N N . GLN A 1 99 ? 8.305 -10.923 -3.860 1.00 96.88 99 GLN A N 1
ATOM 777 C CA . GLN A 1 99 ? 8.150 -10.409 -5.224 1.00 96.88 99 GLN A CA 1
ATOM 778 C C . GLN A 1 99 ? 9.177 -11.005 -6.204 1.00 96.88 99 GLN A C 1
ATOM 780 O O . GLN A 1 99 ? 8.821 -11.416 -7.305 1.00 96.88 99 GLN A O 1
ATOM 785 N N . MET A 1 100 ? 10.451 -11.080 -5.810 1.00 95.69 100 MET A N 1
ATOM 786 C CA . MET A 1 100 ? 11.529 -11.641 -6.636 1.00 95.69 100 MET A CA 1
ATOM 787 C C . MET A 1 100 ? 11.384 -13.150 -6.861 1.00 95.69 100 MET A C 1
ATOM 789 O O . MET A 1 100 ? 11.882 -13.663 -7.862 1.00 95.69 100 MET A O 1
ATOM 793 N N . SER A 1 101 ? 10.734 -13.853 -5.928 1.00 93.56 101 SER A N 1
ATOM 794 C CA . SER A 1 101 ? 10.522 -15.304 -5.970 1.00 93.56 101 SER A CA 1
ATOM 795 C C . SER A 1 101 ? 9.256 -15.741 -6.706 1.00 93.56 101 SER A C 1
ATOM 797 O O . SER A 1 101 ? 9.000 -16.942 -6.780 1.00 93.56 101 SER A O 1
ATOM 799 N N . LEU A 1 102 ? 8.458 -14.803 -7.229 1.00 93.88 102 LEU A N 1
ATOM 800 C CA . LEU A 1 102 ? 7.209 -15.155 -7.895 1.00 93.88 102 LEU A CA 1
ATOM 801 C C . LEU A 1 102 ? 7.467 -16.073 -9.107 1.00 93.88 102 LEU A C 1
ATOM 803 O O . LEU A 1 102 ? 8.326 -15.757 -9.936 1.00 93.88 102 LEU A O 1
ATOM 807 N N . PRO A 1 103 ? 6.745 -17.202 -9.240 1.00 92.38 103 PRO A N 1
ATOM 808 C CA . PRO A 1 103 ? 6.960 -18.139 -10.338 1.00 92.38 103 PRO A CA 1
ATOM 809 C C . PRO A 1 103 ? 6.694 -17.502 -11.706 1.00 92.38 103 PRO A C 1
ATOM 811 O O . PRO A 1 103 ? 5.664 -16.860 -11.902 1.00 92.38 103 PRO A O 1
ATOM 814 N N . GLY A 1 104 ? 7.603 -17.710 -12.663 1.00 94.00 104 GLY A N 1
ATOM 815 C CA . GLY A 1 104 ? 7.409 -17.290 -14.057 1.00 94.00 104 GLY A CA 1
ATOM 816 C C . GLY A 1 104 ? 7.383 -15.774 -14.282 1.00 94.00 104 GLY A C 1
ATOM 817 O O . GLY A 1 104 ? 6.890 -15.329 -15.315 1.00 94.00 104 GLY A O 1
ATOM 818 N N . ILE A 1 105 ? 7.889 -14.988 -13.327 1.00 97.00 105 ILE A N 1
ATOM 819 C CA . ILE A 1 105 ? 7.940 -13.526 -13.411 1.00 97.00 105 ILE A CA 1
ATOM 820 C C . ILE A 1 105 ? 9.386 -13.063 -13.248 1.00 97.00 105 ILE A C 1
ATOM 822 O O . ILE A 1 105 ? 10.010 -13.316 -12.214 1.00 97.00 105 ILE A O 1
ATOM 826 N N . ALA A 1 106 ? 9.901 -12.366 -14.256 1.00 97.12 106 ALA A N 1
ATOM 827 C CA . ALA A 1 106 ? 11.228 -11.769 -14.257 1.00 97.12 106 ALA A CA 1
ATOM 828 C C . ALA A 1 106 ? 11.203 -10.361 -13.655 1.00 97.12 106 ALA A C 1
ATOM 830 O O . ALA A 1 106 ? 10.196 -9.645 -13.690 1.00 97.12 106 ALA A O 1
ATOM 831 N N . PHE A 1 107 ? 12.347 -9.977 -13.098 1.00 97.44 107 PHE A N 1
ATOM 832 C CA . PHE A 1 107 ? 12.601 -8.626 -12.621 1.00 97.44 107 PHE A CA 1
ATOM 833 C C . PHE A 1 107 ? 13.351 -7.834 -13.688 1.00 97.44 107 PHE A C 1
ATOM 835 O O . PHE A 1 107 ? 14.393 -8.282 -14.161 1.00 97.44 107 PHE A O 1
ATOM 842 N N . ASP A 1 108 ? 12.831 -6.657 -14.020 1.00 95.44 108 ASP A N 1
ATOM 843 C CA . ASP A 1 108 ? 13.411 -5.745 -15.002 1.00 95.44 108 ASP A CA 1
ATOM 844 C C . ASP A 1 108 ? 13.803 -4.407 -14.345 1.00 95.44 108 ASP A C 1
ATOM 846 O O . ASP A 1 108 ? 13.001 -3.737 -13.690 1.00 95.44 108 ASP A O 1
ATOM 850 N N . ALA A 1 109 ? 15.063 -4.007 -14.470 1.00 96.06 109 ALA A N 1
ATOM 851 C CA . ALA A 1 109 ? 15.545 -2.741 -13.934 1.00 96.06 109 ALA A CA 1
ATOM 852 C C . ALA A 1 109 ? 16.858 -2.319 -14.596 1.00 96.06 109 ALA A C 1
ATOM 854 O O . ALA A 1 109 ? 17.600 -3.135 -15.138 1.00 96.06 109 ALA A O 1
ATOM 855 N N . ASP A 1 110 ? 17.183 -1.033 -14.460 1.00 96.50 110 ASP A N 1
ATOM 856 C CA . ASP A 1 110 ? 18.520 -0.516 -14.744 1.00 96.50 110 ASP A CA 1
ATOM 857 C C . ASP A 1 110 ? 19.493 -1.000 -13.653 1.00 96.50 110 ASP A C 1
ATOM 859 O O . ASP A 1 110 ? 19.650 -0.375 -12.597 1.00 96.50 110 ASP A O 1
ATOM 863 N N . MET A 1 111 ? 20.100 -2.166 -13.889 1.00 95.75 111 MET A N 1
ATOM 864 C CA . MET A 1 111 ? 21.042 -2.784 -12.954 1.00 95.75 111 MET A CA 1
ATOM 865 C C . MET A 1 111 ? 22.317 -1.955 -12.787 1.00 95.75 111 MET A C 1
ATOM 867 O O . MET A 1 111 ? 22.879 -1.928 -11.694 1.00 95.75 111 MET A O 1
ATOM 871 N N . ASP A 1 112 ? 22.744 -1.218 -13.814 1.00 97.19 112 ASP A N 1
ATOM 872 C CA . ASP A 1 112 ? 23.914 -0.344 -13.720 1.00 97.19 112 ASP A CA 1
ATOM 873 C C . ASP A 1 112 ? 23.646 0.834 -12.781 1.00 97.19 112 ASP A C 1
ATOM 875 O O . ASP A 1 112 ? 24.485 1.170 -11.943 1.00 97.19 112 ASP A O 1
ATOM 879 N N . LEU A 1 113 ? 22.457 1.440 -12.857 1.00 96.31 113 LEU A N 1
ATOM 880 C CA . LEU A 1 113 ? 22.023 2.446 -11.888 1.00 96.31 113 LEU A CA 1
ATOM 881 C C . LEU A 1 113 ? 21.961 1.870 -10.471 1.00 96.31 113 LEU A C 1
ATOM 883 O O . LEU A 1 113 ? 22.395 2.539 -9.532 1.00 96.31 113 LEU A O 1
ATOM 887 N N . ILE A 1 114 ? 21.442 0.647 -10.310 1.00 97.25 114 ILE A N 1
ATOM 888 C CA . ILE A 1 114 ? 21.387 -0.028 -9.007 1.00 97.25 114 ILE A CA 1
ATOM 889 C C . ILE A 1 114 ? 22.790 -0.186 -8.419 1.00 97.25 114 ILE A C 1
ATOM 891 O O . ILE A 1 114 ? 23.014 0.260 -7.291 1.00 97.25 114 ILE A O 1
ATOM 895 N N . HIS A 1 115 ? 23.735 -0.747 -9.175 1.00 97.31 115 HIS A N 1
ATOM 896 C CA . HIS A 1 115 ? 25.112 -0.932 -8.717 1.00 97.31 115 HIS A CA 1
ATOM 897 C C . HIS A 1 115 ? 25.774 0.402 -8.353 1.00 97.31 115 HIS A C 1
ATOM 899 O O . HIS A 1 115 ? 26.288 0.538 -7.241 1.00 97.31 115 HIS A O 1
ATOM 905 N N . ARG A 1 116 ? 25.687 1.417 -9.229 1.00 96.69 116 ARG A N 1
ATOM 906 C CA . ARG A 1 116 ? 26.273 2.747 -8.976 1.00 96.69 116 ARG A CA 1
ATOM 907 C C . ARG A 1 116 ? 25.722 3.400 -7.707 1.00 96.69 116 ARG A C 1
ATOM 909 O O . ARG A 1 116 ? 26.481 3.957 -6.918 1.00 96.69 116 ARG A O 1
ATOM 916 N N . GLU A 1 117 ? 24.410 3.342 -7.486 1.00 95.88 117 GLU A N 1
ATOM 917 C CA . GLU A 1 117 ? 23.783 3.965 -6.313 1.00 95.88 117 GLU A CA 1
ATOM 918 C C . GLU A 1 117 ? 24.077 3.206 -5.012 1.00 95.88 117 GLU A C 1
ATOM 920 O O . GLU A 1 117 ? 24.236 3.833 -3.958 1.00 95.88 117 GLU A O 1
ATOM 925 N N . ILE A 1 118 ? 24.182 1.874 -5.073 1.00 95.81 118 ILE A N 1
ATOM 926 C CA . ILE A 1 118 ? 24.613 1.042 -3.943 1.00 95.81 118 ILE A CA 1
ATOM 927 C C . ILE A 1 118 ? 26.068 1.352 -3.584 1.00 95.81 118 ILE A C 1
ATOM 929 O O . ILE A 1 118 ? 26.370 1.564 -2.409 1.00 95.81 118 ILE A O 1
ATOM 933 N N . GLU A 1 119 ? 26.960 1.423 -4.573 1.00 96.06 119 GLU A N 1
ATOM 934 C CA . GLU A 1 119 ? 28.370 1.767 -4.376 1.00 96.06 119 GLU A CA 1
ATOM 935 C C . GLU A 1 119 ? 28.524 3.164 -3.756 1.00 96.06 119 GLU A C 1
ATOM 937 O O . GLU A 1 119 ? 29.148 3.321 -2.703 1.00 96.06 119 GLU A O 1
ATOM 942 N N . ALA A 1 120 ? 27.853 4.169 -4.324 1.00 94.56 120 ALA A N 1
ATOM 943 C CA . ALA A 1 120 ? 27.879 5.538 -3.810 1.00 94.56 120 ALA A CA 1
ATOM 944 C C . ALA A 1 120 ? 27.311 5.668 -2.382 1.00 94.56 120 ALA A C 1
ATOM 946 O O . ALA A 1 120 ? 27.652 6.605 -1.658 1.00 94.56 120 ALA A O 1
ATOM 947 N N . SER A 1 121 ? 26.454 4.733 -1.957 1.00 95.56 121 SER A N 1
ATOM 948 C CA . SER A 1 121 ? 25.781 4.759 -0.652 1.00 95.56 121 SER A CA 1
ATOM 949 C C . SER A 1 121 ? 26.375 3.786 0.377 1.00 95.56 121 SER A C 1
ATOM 951 O O . SER A 1 121 ? 25.812 3.628 1.468 1.00 95.56 121 SER A O 1
ATOM 953 N N . GLN A 1 122 ? 27.524 3.159 0.090 1.00 95.31 122 GLN A N 1
ATOM 954 C CA . GLN A 1 122 ? 28.202 2.226 1.006 1.00 95.31 122 GLN A CA 1
ATOM 955 C C . GLN A 1 122 ? 28.402 2.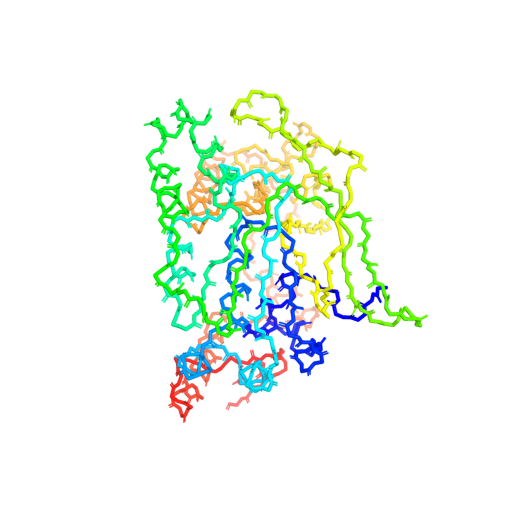753 2.443 1.00 95.31 122 GLN A C 1
ATOM 957 O O . GLN A 1 122 ? 28.194 1.974 3.384 1.00 95.31 122 GLN A O 1
ATOM 962 N N . PRO A 1 123 ? 28.723 4.045 2.683 1.00 94.75 123 PRO A N 1
ATOM 963 C CA . PRO A 1 123 ? 28.875 4.572 4.043 1.00 94.75 123 PRO A CA 1
ATOM 964 C C . PRO A 1 123 ? 27.617 4.453 4.918 1.00 94.75 123 PRO A C 1
ATOM 966 O O . PRO A 1 123 ? 27.731 4.291 6.134 1.00 94.75 123 PRO A O 1
ATOM 969 N N . ILE A 1 124 ? 26.425 4.503 4.312 1.00 93.94 124 ILE A N 1
ATOM 970 C CA . ILE A 1 124 ? 25.141 4.341 5.013 1.00 93.94 124 ILE A CA 1
ATOM 971 C C . ILE A 1 124 ? 24.741 2.868 5.059 1.00 93.94 124 ILE A C 1
ATOM 973 O O . ILE A 1 124 ? 24.333 2.361 6.106 1.00 93.94 124 ILE A O 1
ATOM 977 N N . ILE A 1 125 ? 24.872 2.164 3.931 1.00 95.31 125 ILE A N 1
ATOM 978 C CA . ILE A 1 125 ? 24.457 0.763 3.798 1.00 95.31 125 ILE A CA 1
ATOM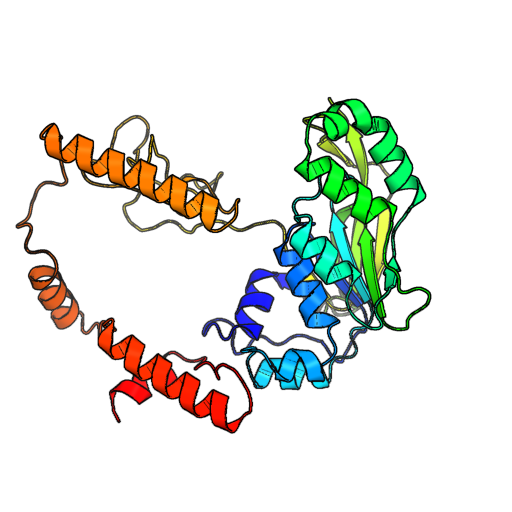 979 C C . ILE A 1 125 ? 25.216 -0.122 4.792 1.00 95.31 125 ILE A C 1
ATOM 981 O O . ILE A 1 125 ? 24.611 -0.945 5.478 1.00 95.31 125 ILE A O 1
ATOM 985 N N . SER A 1 126 ? 26.528 0.076 4.930 1.00 93.88 126 SER A N 1
ATOM 986 C CA . SER A 1 126 ? 27.376 -0.705 5.841 1.00 93.88 126 SER A CA 1
ATOM 987 C C . SER A 1 126 ? 26.966 -0.595 7.316 1.00 93.88 126 SER A C 1
ATOM 989 O O . SER A 1 126 ? 27.140 -1.558 8.065 1.00 93.88 126 SER A O 1
ATOM 991 N N . LYS A 1 127 ? 26.364 0.531 7.720 1.00 94.25 127 LYS A N 1
ATOM 992 C CA . LYS A 1 127 ? 25.919 0.810 9.095 1.00 94.25 127 LYS A CA 1
ATOM 993 C C . LYS A 1 127 ? 24.472 0.390 9.368 1.00 94.25 127 LYS A C 1
ATOM 995 O O . LYS A 1 127 ? 24.053 0.354 10.521 1.00 94.25 127 LYS A O 1
ATOM 1000 N N . ASN A 1 128 ? 23.701 0.052 8.334 1.00 94.94 128 ASN A N 1
ATOM 1001 C CA . ASN A 1 128 ? 22.287 -0.295 8.448 1.00 94.94 128 ASN A CA 1
ATOM 1002 C C . ASN A 1 128 ? 22.040 -1.721 7.928 1.00 94.94 128 ASN A C 1
ATOM 1004 O O . ASN A 1 128 ? 21.876 -1.960 6.732 1.00 94.94 128 ASN A O 1
ATOM 1008 N N . ARG A 1 129 ? 22.001 -2.697 8.845 1.00 95.44 129 ARG A N 1
ATOM 1009 C CA . ARG A 1 129 ? 21.849 -4.125 8.506 1.00 95.44 129 ARG A CA 1
ATOM 1010 C C . ARG A 1 129 ? 20.568 -4.435 7.706 1.00 95.44 129 ARG A C 1
ATOM 1012 O O . ARG A 1 129 ? 20.681 -5.199 6.743 1.00 95.44 129 ARG A O 1
ATOM 1019 N N . PRO A 1 130 ? 19.377 -3.901 8.053 1.00 93.94 130 PRO A N 1
ATOM 1020 C CA . PRO A 1 130 ? 18.189 -4.021 7.204 1.00 93.94 130 PRO A CA 1
ATOM 1021 C C . PRO A 1 130 ? 18.405 -3.503 5.778 1.00 93.94 130 PRO A C 1
ATOM 1023 O O . PRO A 1 130 ? 18.128 -4.226 4.821 1.00 93.94 130 PRO A O 1
ATOM 1026 N N . LEU A 1 131 ? 18.969 -2.301 5.630 1.00 95.19 131 LEU A N 1
ATOM 1027 C CA . LEU A 1 131 ? 19.237 -1.703 4.322 1.00 95.19 131 LEU A CA 1
ATOM 1028 C C . LEU A 1 131 ? 20.241 -2.534 3.513 1.00 95.19 131 LEU A C 1
ATOM 1030 O O . LEU A 1 131 ? 19.990 -2.824 2.349 1.00 95.19 131 LEU A O 1
ATOM 1034 N N . LYS A 1 132 ? 21.326 -3.010 4.135 1.00 96.69 132 LYS A N 1
ATOM 1035 C CA . LYS A 1 132 ? 22.314 -3.895 3.493 1.00 96.69 132 LYS A CA 1
ATOM 1036 C C . LYS A 1 132 ? 21.687 -5.160 2.918 1.00 96.69 132 LYS A C 1
ATOM 1038 O O . LYS A 1 132 ? 21.992 -5.544 1.793 1.00 96.69 132 LYS A O 1
ATOM 1043 N N . ARG A 1 133 ? 20.790 -5.801 3.672 1.00 96.62 133 ARG A N 1
ATOM 1044 C CA . ARG A 1 133 ? 20.057 -6.985 3.196 1.00 96.62 133 ARG A CA 1
ATOM 1045 C C . ARG A 1 133 ? 19.147 -6.650 2.020 1.00 96.62 133 ARG A C 1
ATOM 1047 O O . ARG A 1 133 ? 19.074 -7.433 1.082 1.00 96.62 133 ARG A O 1
ATOM 1054 N N . LEU A 1 134 ? 18.462 -5.509 2.074 1.00 97.25 134 LEU A N 1
ATOM 1055 C CA . LEU A 1 134 ? 17.583 -5.062 1.000 1.00 97.25 134 LEU A CA 1
ATOM 1056 C C . LEU A 1 134 ? 18.354 -4.778 -0.293 1.00 97.25 134 LEU A C 1
ATOM 1058 O O . LEU A 1 134 ? 17.964 -5.264 -1.349 1.00 97.25 134 LEU A O 1
ATOM 1062 N N . MET A 1 135 ? 19.461 -4.041 -0.200 1.00 97.56 135 MET A N 1
ATOM 1063 C CA . MET A 1 135 ? 20.289 -3.695 -1.357 1.00 97.56 135 MET A CA 1
ATOM 1064 C C . MET A 1 135 ? 20.916 -4.938 -1.991 1.00 97.56 135 MET A C 1
ATOM 1066 O O . MET A 1 135 ? 20.861 -5.084 -3.203 1.00 97.56 135 MET A O 1
ATOM 1070 N N . SER A 1 136 ? 21.385 -5.892 -1.179 1.00 96.56 136 SER A N 1
ATOM 1071 C CA . SER A 1 136 ? 21.896 -7.175 -1.679 1.00 96.56 136 SER A CA 1
ATOM 1072 C C . SER A 1 136 ? 20.843 -7.989 -2.448 1.00 96.56 136 SER A C 1
ATOM 1074 O O . SER A 1 136 ? 21.190 -8.699 -3.388 1.00 96.56 136 SER A O 1
ATOM 1076 N N . LEU A 1 137 ? 19.558 -7.898 -2.080 1.00 96.69 137 LEU A N 1
ATOM 1077 C CA . LEU A 1 137 ? 18.478 -8.543 -2.837 1.00 96.69 137 LEU A CA 1
ATOM 1078 C C . LEU A 1 137 ? 18.227 -7.854 -4.183 1.00 96.69 137 LEU A C 1
ATOM 1080 O O . LEU A 1 137 ? 18.013 -8.548 -5.171 1.00 96.69 137 LEU A O 1
ATOM 1084 N N . LEU A 1 138 ? 18.254 -6.517 -4.226 1.00 95.81 138 LEU A N 1
ATOM 1085 C CA . LEU A 1 138 ? 18.106 -5.766 -5.478 1.00 95.81 138 LEU A CA 1
ATOM 1086 C C . LEU A 1 138 ? 19.272 -6.032 -6.432 1.00 95.81 138 LEU A C 1
ATOM 1088 O O . LEU A 1 138 ? 19.035 -6.313 -7.597 1.00 95.81 138 LEU A O 1
ATOM 1092 N N . GLU A 1 139 ? 20.501 -6.000 -5.920 1.00 94.75 139 GLU A N 1
ATOM 1093 C CA . GLU A 1 139 ? 21.732 -6.281 -6.667 1.00 94.75 139 GLU A CA 1
ATOM 1094 C C . GLU A 1 139 ? 21.742 -7.699 -7.253 1.00 94.75 139 GLU A C 1
ATOM 1096 O O . GLU A 1 139 ? 22.140 -7.910 -8.394 1.00 94.75 139 GLU A O 1
ATOM 1101 N N . LYS A 1 140 ? 21.231 -8.681 -6.500 1.00 94.19 140 LYS A N 1
ATOM 1102 C CA . LYS A 1 140 ? 21.096 -10.060 -6.983 1.00 94.19 140 LYS A CA 1
ATOM 1103 C C . LYS A 1 140 ? 20.045 -10.207 -8.095 1.00 94.19 140 LYS A C 1
ATOM 1105 O O . LYS A 1 140 ? 20.193 -11.087 -8.942 1.00 94.19 140 LYS A O 1
ATOM 1110 N N . GLY A 1 141 ? 18.984 -9.400 -8.069 1.00 91.31 141 GLY A N 1
ATOM 1111 C CA . GLY A 1 141 ? 17.847 -9.511 -8.985 1.00 91.31 141 GLY A CA 1
ATOM 1112 C C . GLY A 1 141 ? 16.996 -10.776 -8.783 1.00 91.31 141 GLY A C 1
ATOM 1113 O O . GLY A 1 141 ? 17.074 -11.455 -7.752 1.00 91.31 141 GLY A O 1
ATOM 1114 N N . SER A 1 142 ? 16.156 -11.087 -9.777 1.00 90.50 142 SER A N 1
ATOM 1115 C CA . SER A 1 142 ? 15.304 -12.287 -9.782 1.00 90.50 142 SER A CA 1
ATOM 1116 C C . SER A 1 142 ? 16.034 -13.493 -10.395 1.00 90.50 142 SER A C 1
ATOM 1118 O O . SER A 1 142 ? 16.826 -13.323 -11.324 1.00 90.50 142 SER A O 1
ATOM 1120 N N . PRO A 1 143 ? 15.774 -14.726 -9.912 1.00 89.25 143 PRO A N 1
ATOM 1121 C CA . PRO A 1 143 ? 16.252 -15.941 -10.569 1.00 89.25 143 PRO A CA 1
ATOM 1122 C C . PRO A 1 143 ? 15.611 -16.177 -11.946 1.00 89.25 143 PRO A C 1
ATOM 1124 O O . PRO A 1 143 ? 16.222 -16.840 -12.781 1.00 89.25 143 PRO A O 1
ATOM 1127 N N . ASN A 1 144 ? 14.403 -15.658 -12.185 1.00 91.19 144 ASN A N 1
ATOM 1128 C CA . ASN A 1 144 ? 13.723 -15.793 -13.468 1.00 91.19 144 ASN A CA 1
ATOM 1129 C C . ASN A 1 144 ? 14.250 -14.741 -14.447 1.00 91.19 144 ASN A C 1
ATOM 1131 O O . ASN A 1 144 ? 14.345 -13.560 -14.107 1.00 91.19 144 ASN A O 1
ATOM 1135 N N . LYS A 1 145 ? 14.547 -15.170 -15.673 1.00 89.31 145 LYS A N 1
ATOM 1136 C CA . LYS A 1 145 ? 14.976 -14.312 -16.781 1.00 89.31 145 LYS A CA 1
ATOM 1137 C C . LYS A 1 145 ? 14.110 -14.599 -18.000 1.00 89.31 145 LYS A C 1
ATOM 1139 O O . LYS A 1 145 ? 13.642 -15.725 -18.147 1.00 89.31 145 LYS A O 1
ATOM 1144 N N . ASP A 1 146 ? 13.903 -13.581 -18.831 1.00 87.88 146 ASP A N 1
ATOM 1145 C CA . ASP A 1 146 ? 13.250 -13.698 -20.141 1.00 87.88 146 ASP A CA 1
ATOM 1146 C C . ASP A 1 146 ? 11.869 -14.383 -20.097 1.00 87.88 146 ASP A C 1
ATOM 1148 O O . ASP A 1 146 ? 11.532 -15.228 -20.926 1.00 87.88 146 ASP A O 1
ATOM 1152 N N . THR A 1 147 ? 11.058 -14.036 -19.096 1.00 94.75 147 THR A N 1
ATOM 1153 C CA . THR A 1 147 ? 9.691 -14.547 -18.940 1.00 94.75 147 THR A CA 1
ATOM 1154 C C . THR A 1 147 ? 8.666 -13.633 -19.603 1.00 94.75 147 THR A C 1
ATOM 1156 O O . THR A 1 147 ? 8.871 -12.428 -19.717 1.00 94.75 147 THR A O 1
ATOM 1159 N N . GLU A 1 148 ? 7.506 -14.188 -19.961 1.00 95.50 148 GLU A N 1
ATOM 1160 C CA . GLU A 1 148 ? 6.397 -13.427 -20.557 1.00 95.50 148 GLU A CA 1
ATOM 1161 C C . GLU A 1 148 ? 5.866 -12.313 -19.637 1.00 95.50 148 GLU A C 1
ATOM 1163 O O . GLU A 1 148 ? 5.474 -11.248 -20.112 1.00 95.50 148 GLU A O 1
ATOM 1168 N N . LYS A 1 149 ? 5.848 -12.552 -18.320 1.00 97.94 149 LYS A N 1
ATOM 1169 C CA . LYS A 1 149 ? 5.431 -11.567 -17.318 1.00 97.94 149 LYS A CA 1
ATOM 1170 C C . LYS A 1 149 ? 6.636 -10.935 -16.643 1.00 97.94 149 LYS A C 1
ATOM 1172 O O . LYS A 1 149 ? 7.587 -11.636 -16.299 1.00 97.94 149 LYS A O 1
ATOM 1177 N N . THR A 1 150 ? 6.576 -9.636 -16.383 1.00 98.19 150 THR A N 1
ATOM 1178 C CA . THR A 1 150 ? 7.647 -8.905 -15.705 1.00 98.19 150 THR A CA 1
ATOM 1179 C C . THR A 1 150 ? 7.099 -7.929 -14.677 1.00 98.19 150 THR A C 1
ATOM 1181 O O . THR A 1 150 ? 5.997 -7.387 -14.799 1.00 98.19 150 THR A O 1
ATOM 1184 N N . TRP A 1 151 ? 7.905 -7.665 -13.656 1.00 98.12 151 TRP A N 1
ATOM 1185 C CA . TRP A 1 151 ? 7.750 -6.456 -12.864 1.00 98.12 151 TRP A CA 1
ATOM 1186 C C . TRP A 1 151 ? 9.037 -5.645 -12.935 1.00 98.12 151 TRP A C 1
ATOM 1188 O O . TRP A 1 151 ? 10.130 -6.211 -12.862 1.00 98.12 151 TRP A O 1
ATOM 1198 N N . SER A 1 152 ? 8.902 -4.326 -13.056 1.00 97.88 152 SER A N 1
ATOM 1199 C CA . SER A 1 152 ? 10.055 -3.434 -13.145 1.00 97.88 152 SER A CA 1
ATOM 1200 C C . SER A 1 152 ? 10.162 -2.499 -11.953 1.00 97.88 152 SER A C 1
ATOM 1202 O O . SER A 1 152 ? 9.151 -1.987 -11.472 1.00 97.88 152 SER A O 1
ATOM 1204 N N . ALA A 1 153 ? 11.387 -2.186 -11.530 1.00 97.94 153 ALA A N 1
ATOM 1205 C CA . ALA A 1 153 ? 11.650 -1.075 -10.616 1.00 97.94 153 ALA A CA 1
ATOM 1206 C C . ALA A 1 153 ? 12.219 0.119 -11.394 1.00 97.94 153 ALA A C 1
ATOM 1208 O O . ALA A 1 153 ? 13.403 0.168 -11.720 1.00 97.94 153 ALA A O 1
ATOM 1209 N N . LYS A 1 154 ? 11.368 1.111 -11.680 1.00 98.12 154 LYS A N 1
ATOM 1210 C CA . LYS A 1 154 ? 11.764 2.332 -12.393 1.00 98.12 154 LYS A CA 1
ATOM 1211 C C . LYS A 1 154 ? 12.103 3.441 -11.396 1.00 98.12 154 LYS A C 1
ATOM 1213 O O . LYS A 1 154 ? 11.218 3.987 -10.744 1.00 98.12 154 LYS A O 1
ATOM 1218 N N . PHE A 1 155 ? 13.382 3.779 -11.270 1.00 98.38 155 PHE A N 1
ATOM 1219 C CA . PHE A 1 155 ? 13.865 4.826 -10.360 1.00 98.38 155 PHE A CA 1
ATOM 1220 C C . PHE A 1 155 ? 13.903 6.204 -11.018 1.00 98.38 155 PHE A C 1
ATOM 1222 O O . PHE A 1 155 ? 13.796 6.312 -12.238 1.00 98.38 155 PHE A O 1
ATOM 1229 N N . LEU A 1 156 ? 14.100 7.244 -10.206 1.00 98.31 156 LEU A N 1
ATOM 1230 C CA . LEU A 1 156 ? 14.363 8.611 -10.660 1.00 98.31 156 LEU A CA 1
ATOM 1231 C C . LEU A 1 156 ? 13.306 9.181 -11.619 1.00 98.31 156 LEU A C 1
ATOM 1233 O O . LEU A 1 156 ? 13.630 9.955 -12.509 1.00 98.31 156 LEU A O 1
ATOM 1237 N N . ARG A 1 157 ? 12.031 8.829 -11.437 1.00 98.50 157 ARG A N 1
ATOM 1238 C CA . ARG A 1 157 ? 10.931 9.292 -12.297 1.00 98.50 157 ARG A CA 1
ATOM 1239 C C . ARG A 1 157 ? 9.813 9.891 -11.463 1.00 98.50 157 ARG A C 1
ATOM 1241 O O . ARG A 1 157 ? 9.273 9.236 -10.570 1.00 98.50 157 ARG A O 1
ATOM 1248 N N . SER A 1 158 ? 9.466 11.140 -11.747 1.00 98.38 158 SER A N 1
ATOM 1249 C CA . SER A 1 158 ? 8.292 11.799 -11.166 1.00 98.38 158 SER A CA 1
ATOM 1250 C C . SER A 1 158 ? 7.207 11.908 -12.234 1.00 98.38 158 SER A C 1
ATOM 1252 O O . SER A 1 158 ? 7.497 12.441 -13.303 1.00 98.38 158 SER A O 1
ATOM 1254 N N . PRO A 1 159 ? 5.973 11.433 -11.991 1.00 97.81 159 PRO A N 1
ATOM 1255 C CA . PRO A 1 159 ? 4.890 11.619 -12.949 1.00 97.81 159 PRO A CA 1
ATOM 1256 C C . PRO A 1 159 ? 4.538 13.104 -13.052 1.00 97.81 159 PRO A C 1
ATOM 1258 O O . PRO A 1 159 ? 4.359 13.768 -12.030 1.00 97.81 159 PRO A O 1
ATOM 1261 N N . VAL A 1 160 ? 4.448 13.610 -14.280 1.00 98.00 160 VAL A N 1
ATOM 1262 C CA . VAL A 1 160 ? 4.066 15.002 -14.574 1.00 98.00 160 VAL A CA 1
ATOM 1263 C C . VAL A 1 160 ? 2.723 15.095 -15.286 1.00 98.00 160 VAL A C 1
ATOM 1265 O O . VAL A 1 160 ? 2.049 16.110 -15.167 1.00 98.00 160 VAL A O 1
ATOM 1268 N N . GLU A 1 161 ? 2.308 14.033 -15.980 1.00 97.62 161 GLU A N 1
ATOM 1269 C CA . GLU A 1 161 ? 1.058 14.015 -16.736 1.00 97.62 161 GLU A CA 1
ATOM 1270 C C . GLU A 1 161 ? 0.552 12.578 -16.916 1.00 97.62 161 GLU A C 1
ATOM 1272 O O . GLU A 1 161 ? 1.340 11.670 -17.187 1.00 97.62 161 GLU A O 1
ATOM 1277 N N . ILE A 1 162 ? -0.760 12.369 -16.776 1.00 98.00 162 ILE A N 1
ATOM 1278 C CA . ILE A 1 162 ? -1.418 11.127 -17.198 1.00 98.00 162 ILE A CA 1
ATOM 1279 C C . ILE A 1 162 ? -1.981 11.356 -18.596 1.00 98.00 162 ILE A C 1
ATOM 1281 O O . ILE A 1 162 ? -2.779 12.269 -18.798 1.00 98.00 162 ILE A O 1
ATOM 1285 N N . LEU A 1 163 ? -1.578 10.518 -19.544 1.00 98.00 163 LEU A N 1
ATOM 1286 C CA . LEU A 1 163 ? -1.951 10.640 -20.945 1.00 98.00 163 LEU A CA 1
ATOM 1287 C C . LEU A 1 163 ? -3.247 9.867 -21.196 1.00 98.00 163 LEU A C 1
ATOM 1289 O O . LEU A 1 163 ? -3.331 8.666 -20.922 1.00 98.00 163 LEU A O 1
ATOM 1293 N N . GLY A 1 164 ? -4.258 10.571 -21.701 1.00 96.94 164 GLY A N 1
ATOM 1294 C CA . GLY A 1 164 ? -5.512 9.976 -22.153 1.00 96.94 164 GLY A CA 1
ATOM 1295 C C . GLY A 1 164 ? -5.429 9.497 -23.601 1.00 96.94 164 GLY A C 1
ATOM 1296 O O . GLY A 1 164 ? -4.569 9.941 -24.360 1.00 96.94 164 GLY A O 1
ATOM 1297 N N . ASN A 1 165 ? -6.345 8.617 -23.991 1.00 94.44 165 ASN A N 1
ATOM 1298 C CA . ASN A 1 165 ? -6.614 8.333 -25.398 1.00 94.44 165 ASN A CA 1
ATOM 1299 C C . ASN A 1 165 ? -7.242 9.551 -26.110 1.00 94.44 165 ASN A C 1
ATOM 1301 O O . ASN A 1 165 ? -7.505 10.578 -25.491 1.00 94.44 165 ASN A O 1
ATOM 1305 N N . ALA A 1 166 ? -7.507 9.431 -27.415 1.00 93.19 166 ALA A N 1
ATOM 1306 C CA . ALA A 1 166 ? -7.951 10.546 -28.260 1.00 93.19 166 ALA A CA 1
ATOM 1307 C C . ALA A 1 166 ? -9.205 11.299 -27.759 1.00 93.19 166 ALA A C 1
ATOM 1309 O O . ALA A 1 166 ? -9.321 12.497 -27.996 1.00 93.19 166 ALA A O 1
ATOM 1310 N N . ASP A 1 167 ? -10.131 10.620 -27.074 1.00 94.62 167 ASP A N 1
ATOM 1311 C CA . ASP A 1 167 ? -11.339 11.227 -26.493 1.00 94.62 167 ASP A CA 1
ATOM 1312 C C . ASP A 1 167 ? -11.206 11.551 -24.992 1.00 94.62 167 ASP A C 1
ATOM 1314 O O . ASP A 1 167 ? -12.172 11.977 -24.363 1.00 94.62 167 ASP A O 1
ATOM 1318 N N . HIS A 1 168 ? -10.016 11.355 -24.413 1.00 92.31 168 HIS A N 1
ATOM 1319 C CA . HIS A 1 168 ? -9.715 11.540 -22.994 1.00 92.31 168 HIS A CA 1
ATOM 1320 C C . HIS A 1 168 ? -10.673 10.790 -22.050 1.00 92.31 168 HIS A C 1
ATOM 1322 O O . HIS A 1 168 ? -10.963 11.264 -20.950 1.00 92.31 168 HIS A O 1
ATOM 1328 N N . SER A 1 169 ? -11.163 9.613 -22.448 1.00 94.81 169 SER A N 1
ATOM 1329 C CA . SER A 1 169 ? -12.020 8.772 -21.601 1.00 94.81 169 SER A CA 1
ATOM 1330 C C . SER A 1 169 ? -11.230 7.771 -20.752 1.00 94.81 169 SER A C 1
ATOM 1332 O O . SER A 1 169 ? -11.644 7.440 -19.638 1.00 94.81 169 SER A O 1
ATOM 1334 N N . ARG A 1 170 ? -10.073 7.306 -21.238 1.00 96.00 170 ARG A N 1
ATOM 1335 C CA . ARG A 1 170 ? -9.240 6.277 -20.590 1.00 96.00 170 ARG A CA 1
ATOM 1336 C C . ARG A 1 170 ? -7.762 6.625 -20.640 1.00 96.00 170 ARG A C 1
ATOM 1338 O O . ARG A 1 170 ? -7.307 7.310 -21.551 1.00 96.00 170 ARG A O 1
ATOM 1345 N N . VAL A 1 171 ? -7.004 6.114 -19.676 1.00 97.62 171 VAL A N 1
ATOM 1346 C CA . VAL A 1 171 ? -5.544 6.222 -19.696 1.00 97.62 171 VAL A CA 1
ATOM 1347 C C . VAL A 1 171 ? -4.950 5.381 -20.834 1.00 97.62 171 VAL A C 1
ATOM 1349 O O . VAL A 1 171 ? -5.414 4.274 -21.121 1.00 97.62 171 VAL A O 1
ATOM 1352 N N . GLN A 1 172 ? -3.936 5.940 -21.489 1.00 97.31 172 GLN A N 1
ATOM 1353 C CA . GLN A 1 172 ? -3.117 5.281 -22.511 1.00 97.31 172 GLN A CA 1
ATOM 1354 C C . GLN A 1 172 ? -1.617 5.368 -22.184 1.00 97.31 172 GLN A C 1
ATOM 1356 O O . GLN A 1 172 ? -0.807 4.609 -22.716 1.00 97.31 172 GLN A O 1
ATOM 1361 N N . GLY A 1 173 ? -1.229 6.255 -21.269 1.00 98.00 173 GLY A N 1
ATOM 1362 C CA . GLY A 1 173 ? 0.143 6.327 -20.809 1.00 98.00 173 GLY A CA 1
ATOM 1363 C C . GLY A 1 173 ? 0.341 7.308 -19.671 1.00 98.00 173 GLY A C 1
ATOM 1364 O O . GLY A 1 173 ? -0.590 7.909 -19.137 1.00 98.00 173 GLY A O 1
ATOM 1365 N N . ILE A 1 174 ? 1.598 7.479 -19.308 1.00 98.62 174 ILE A N 1
ATOM 1366 C CA . ILE A 1 174 ? 2.033 8.403 -18.274 1.00 98.62 174 ILE A CA 1
ATOM 1367 C C . ILE A 1 174 ? 3.364 9.011 -18.693 1.00 98.62 174 ILE A C 1
ATOM 1369 O O . ILE A 1 174 ? 4.258 8.319 -19.186 1.00 98.62 174 ILE A O 1
ATOM 1373 N N . LYS A 1 175 ? 3.480 10.322 -18.506 1.00 98.62 175 LYS A N 1
ATOM 1374 C CA . LYS A 1 175 ? 4.696 11.081 -18.765 1.00 98.62 175 LYS A CA 1
ATOM 1375 C C . LYS A 1 175 ? 5.414 11.337 -17.452 1.00 98.62 175 LYS A C 1
ATOM 1377 O O . LYS A 1 175 ? 4.811 11.781 -16.469 1.00 98.62 175 LYS A O 1
ATOM 1382 N N . TYR A 1 176 ? 6.714 11.092 -17.454 1.00 98.69 176 TYR A N 1
ATOM 1383 C CA . TYR A 1 176 ? 7.612 11.370 -16.348 1.00 98.69 176 TYR A CA 1
ATOM 1384 C C . TYR A 1 176 ? 8.560 12.504 -16.705 1.00 98.69 176 TYR A C 1
ATOM 1386 O O . TYR A 1 176 ? 8.978 12.626 -17.854 1.00 98.69 176 TYR A O 1
ATOM 1394 N N . VAL A 1 177 ? 8.956 13.270 -15.695 1.00 98.69 177 VAL A N 1
ATOM 1395 C CA . VAL A 1 177 ? 10.245 13.963 -15.706 1.00 98.69 177 VAL A CA 1
ATOM 1396 C C . VAL A 1 177 ? 11.287 13.055 -15.058 1.00 98.69 177 VAL A C 1
ATOM 1398 O O . VAL A 1 177 ? 11.009 12.409 -14.035 1.00 98.69 177 VAL A O 1
ATOM 1401 N N . ILE A 1 178 ? 12.474 12.991 -15.656 1.00 98.56 178 ILE A N 1
ATOM 1402 C CA . ILE A 1 178 ? 13.617 12.279 -15.088 1.00 98.56 178 ILE A CA 1
ATOM 1403 C C . ILE A 1 178 ? 14.225 13.144 -13.990 1.00 98.56 178 ILE A C 1
ATOM 1405 O O . ILE A 1 178 ? 14.417 14.347 -14.154 1.00 98.56 178 ILE A O 1
ATOM 1409 N N . ASN A 1 179 ? 14.519 12.538 -12.848 1.00 98.50 179 ASN A N 1
ATOM 1410 C CA . ASN A 1 179 ? 15.112 13.208 -11.705 1.00 98.50 179 ASN A CA 1
ATOM 1411 C C . ASN A 1 179 ? 16.603 12.885 -11.600 1.00 98.50 179 ASN A C 1
ATOM 1413 O O . ASN A 1 179 ? 17.056 11.798 -11.943 1.00 98.50 179 ASN A O 1
ATOM 1417 N N . ARG A 1 180 ? 17.344 13.788 -10.968 1.00 97.12 180 ARG A N 1
ATOM 1418 C CA . ARG A 1 180 ? 18.625 13.478 -10.326 1.00 97.12 180 ARG A CA 1
ATOM 1419 C C . ARG A 1 180 ? 18.478 13.565 -8.811 1.00 97.12 180 ARG A C 1
ATOM 1421 O O . ARG A 1 180 ? 17.503 14.127 -8.306 1.00 97.12 180 ARG A O 1
ATOM 1428 N N . LEU A 1 181 ? 19.430 12.995 -8.081 1.00 96.75 181 LEU A N 1
ATOM 1429 C CA . LEU A 1 181 ? 19.467 13.102 -6.625 1.00 96.75 181 LEU A CA 1
ATOM 1430 C C . LEU A 1 181 ? 20.441 14.196 -6.192 1.00 96.75 181 LEU A C 1
ATOM 1432 O O . LEU A 1 181 ? 21.588 14.210 -6.626 1.00 96.75 181 LEU A O 1
ATOM 1436 N N . GLU A 1 182 ? 19.991 15.073 -5.300 1.00 95.38 182 GLU A N 1
ATOM 1437 C CA . GLU A 1 182 ? 20.804 16.135 -4.701 1.00 95.38 182 GLU A CA 1
ATOM 1438 C C . GLU A 1 182 ? 20.745 16.080 -3.168 1.00 95.38 182 GLU A C 1
ATOM 1440 O O . GLU A 1 182 ? 19.790 15.563 -2.576 1.00 95.38 182 GLU A O 1
ATOM 1445 N N . GLY A 1 183 ? 21.762 16.648 -2.519 1.00 93.31 183 GLY A N 1
ATOM 1446 C CA . GLY A 1 183 ? 21.884 16.695 -1.062 1.00 93.31 183 GLY A CA 1
ATOM 1447 C C . GLY A 1 183 ? 22.669 15.522 -0.453 1.00 93.31 183 GLY A C 1
ATOM 1448 O O . GLY A 1 183 ? 23.187 14.667 -1.176 1.00 93.31 183 GLY A O 1
ATOM 1449 N N . PRO A 1 184 ? 22.789 15.490 0.888 1.00 90.75 184 PRO A N 1
ATOM 1450 C CA . PRO A 1 184 ? 23.553 14.465 1.595 1.00 90.75 184 PRO A CA 1
ATOM 1451 C C . PRO A 1 184 ? 22.919 13.080 1.421 1.00 90.75 184 PRO A C 1
ATOM 1453 O O . PRO A 1 184 ? 21.707 12.966 1.227 1.00 90.75 184 PRO A O 1
ATOM 1456 N N . LEU A 1 185 ? 23.734 12.024 1.511 1.00 86.56 185 LEU A N 1
ATOM 1457 C CA . LEU A 1 185 ? 23.321 10.640 1.247 1.00 86.56 185 LEU A CA 1
ATOM 1458 C C . LEU A 1 185 ? 22.092 10.219 2.081 1.00 86.56 185 LEU A C 1
ATOM 1460 O O . LEU A 1 185 ? 21.193 9.550 1.571 1.00 86.56 185 LEU A O 1
ATOM 1464 N N . GLU A 1 186 ? 22.012 10.663 3.335 1.00 84.38 186 GLU A N 1
ATOM 1465 C CA . GLU A 1 186 ? 20.941 10.347 4.286 1.00 84.38 186 GLU A CA 1
ATOM 1466 C C . GLU A 1 186 ? 19.615 11.044 3.952 1.00 84.38 186 GLU A C 1
ATOM 1468 O O . GLU A 1 186 ? 18.552 10.604 4.391 1.00 84.38 186 GLU A O 1
ATOM 1473 N N . GLN A 1 187 ? 19.660 12.146 3.197 1.00 89.00 187 GLN A N 1
ATOM 1474 C CA . GLN A 1 187 ? 18.501 12.999 2.915 1.00 89.00 187 GLN A CA 1
ATOM 1475 C C . GLN A 1 187 ? 18.414 13.393 1.437 1.00 89.00 187 GLN A C 1
ATOM 1477 O O . GLN A 1 187 ? 17.937 14.483 1.112 1.00 89.00 187 GLN A O 1
ATOM 1482 N N . ARG A 1 188 ? 18.853 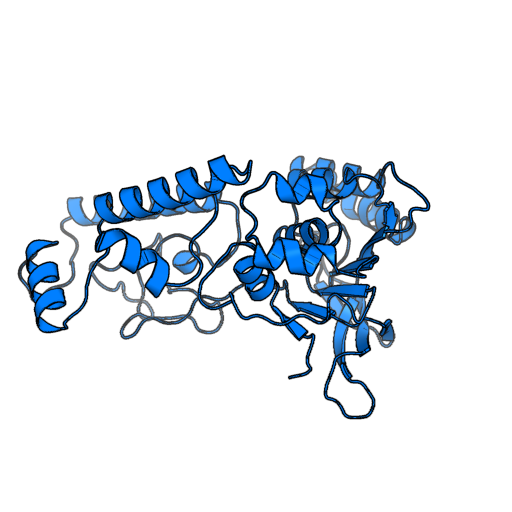12.503 0.535 1.00 91.94 188 ARG A N 1
ATOM 1483 C CA . ARG A 1 188 ? 18.800 12.740 -0.911 1.00 91.94 188 ARG A CA 1
ATOM 1484 C C . ARG A 1 188 ? 17.389 13.121 -1.358 1.00 91.94 188 ARG A C 1
ATOM 1486 O O . ARG A 1 188 ? 16.407 12.410 -1.100 1.00 91.94 188 ARG A O 1
ATOM 1493 N N . LYS A 1 189 ? 17.302 14.242 -2.068 1.00 95.12 189 LYS A N 1
ATOM 1494 C CA . LYS A 1 189 ? 16.075 14.771 -2.665 1.00 95.12 189 LYS A CA 1
ATOM 1495 C C . LYS A 1 189 ? 16.097 14.523 -4.164 1.00 95.12 189 LYS A C 1
ATOM 1497 O O . LYS A 1 189 ? 17.141 14.629 -4.794 1.00 95.12 189 LYS A O 1
ATOM 1502 N N . ALA A 1 190 ? 14.936 14.198 -4.718 1.00 97.31 190 ALA A N 1
ATOM 1503 C CA . ALA A 1 190 ? 14.752 14.140 -6.159 1.00 97.31 190 ALA A CA 1
ATOM 1504 C C . ALA A 1 190 ? 14.568 15.563 -6.695 1.00 97.31 190 ALA A C 1
ATOM 1506 O O . ALA A 1 190 ? 13.698 16.284 -6.201 1.00 97.31 190 ALA A O 1
ATOM 1507 N N . VAL A 1 191 ? 15.372 15.940 -7.683 1.00 97.94 191 VAL A N 1
ATOM 1508 C CA . VAL A 1 191 ? 15.300 17.225 -8.382 1.00 97.94 191 VAL A CA 1
ATOM 1509 C C . VAL A 1 191 ? 15.024 16.944 -9.859 1.00 97.94 191 VAL A C 1
ATOM 1511 O O . VAL A 1 191 ? 15.753 16.138 -10.445 1.00 97.94 191 VAL A O 1
ATOM 1514 N N . PRO A 1 192 ? 13.974 17.541 -10.453 1.00 98.12 192 PRO A N 1
ATOM 1515 C CA . PRO A 1 192 ? 13.638 17.307 -11.851 1.00 98.12 192 PRO A CA 1
ATOM 1516 C C . PRO A 1 192 ? 14.744 17.831 -12.770 1.00 98.12 192 PRO A C 1
ATOM 1518 O O . PRO A 1 192 ? 15.357 18.867 -12.508 1.00 98.12 192 PRO A O 1
ATOM 1521 N N . THR A 1 193 ? 14.995 17.096 -13.846 1.00 98.19 193 THR A N 1
ATOM 1522 C CA . THR A 1 193 ? 15.839 17.521 -14.967 1.00 98.19 193 THR A CA 1
ATOM 1523 C C . THR A 1 193 ? 14.966 18.083 -16.095 1.00 98.19 193 THR A C 1
ATOM 1525 O O . THR A 1 193 ? 13.761 18.265 -15.924 1.00 98.19 193 THR A O 1
ATOM 1528 N N . GLU A 1 194 ? 15.566 18.365 -17.250 1.00 97.88 194 GLU A N 1
ATOM 1529 C CA . GLU A 1 194 ? 14.847 18.774 -18.465 1.00 97.88 194 GLU A CA 1
ATOM 1530 C C . GLU A 1 194 ? 14.426 17.574 -19.335 1.00 97.88 194 GLU A C 1
ATOM 1532 O O . GLU A 1 194 ? 13.771 17.746 -20.362 1.00 97.88 194 GLU A O 1
ATOM 1537 N N . GLU A 1 195 ? 14.778 16.352 -18.924 1.00 98.44 195 GLU A N 1
ATOM 1538 C CA . GLU A 1 195 ? 14.489 15.128 -19.664 1.00 98.44 195 GLU A CA 1
ATOM 1539 C C . GLU A 1 195 ? 13.122 14.550 -19.287 1.00 98.44 195 GLU A C 1
ATOM 1541 O O . GLU A 1 195 ? 12.746 14.475 -18.111 1.00 98.44 195 GLU A O 1
ATOM 1546 N N . TYR A 1 196 ? 12.393 14.082 -20.301 1.00 98.50 196 TYR A N 1
ATOM 1547 C CA . TYR A 1 196 ? 11.077 13.471 -20.150 1.00 98.50 196 TYR A CA 1
ATOM 1548 C C . TYR A 1 196 ? 11.050 12.072 -20.766 1.00 98.50 196 TYR A C 1
ATOM 1550 O O . TYR A 1 196 ? 11.608 11.839 -21.834 1.00 98.50 196 TYR A O 1
ATOM 1558 N N . GLU A 1 197 ? 10.334 11.157 -20.118 1.00 98.31 197 GLU A N 1
ATOM 1559 C CA . GLU A 1 197 ? 10.087 9.789 -20.593 1.00 98.31 197 GLU A CA 1
ATOM 1560 C C . GLU A 1 197 ? 8.575 9.559 -20.640 1.00 98.31 197 GLU A C 1
ATOM 1562 O O . GLU A 1 197 ? 7.855 9.980 -19.734 1.00 98.31 197 GLU A O 1
ATOM 1567 N N . THR A 1 198 ? 8.081 8.878 -21.673 1.00 98.44 198 THR A N 1
ATOM 1568 C CA . THR A 1 198 ? 6.683 8.428 -21.737 1.00 98.44 198 THR A CA 1
ATOM 1569 C C . THR A 1 198 ? 6.627 6.913 -21.624 1.00 98.44 198 THR A C 1
ATOM 1571 O O . THR A 1 198 ? 7.426 6.215 -22.241 1.00 98.44 198 THR A O 1
ATOM 1574 N N . GLN A 1 199 ? 5.672 6.411 -20.845 1.00 98.12 199 GLN A N 1
ATOM 1575 C CA . GLN A 1 199 ? 5.381 4.989 -20.702 1.00 98.12 199 GLN A CA 1
ATOM 1576 C C . GLN A 1 199 ? 3.932 4.723 -21.089 1.00 98.12 199 GLN A C 1
ATOM 1578 O O . GLN A 1 199 ? 3.013 5.232 -20.442 1.00 98.12 199 GLN A O 1
ATOM 1583 N N . GLU A 1 200 ? 3.731 3.882 -22.098 1.00 98.19 200 GLU A N 1
ATOM 1584 C CA 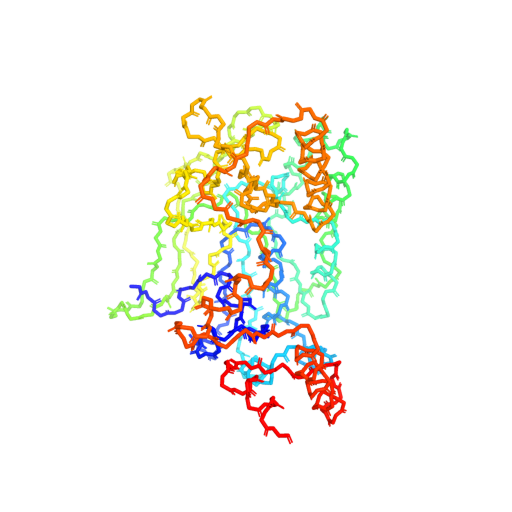. GLU A 1 200 ? 2.407 3.360 -22.430 1.00 98.19 200 GLU A CA 1
ATOM 1585 C C . GLU A 1 200 ? 1.909 2.441 -21.311 1.00 98.19 200 GLU A C 1
ATOM 1587 O O . GLU A 1 200 ? 2.665 1.627 -20.772 1.00 98.19 200 GLU A O 1
ATOM 1592 N N . CYS A 1 201 ? 0.650 2.615 -20.915 1.00 98.38 201 CYS A N 1
ATOM 1593 C CA . CYS A 1 201 ? -0.030 1.772 -19.934 1.00 98.38 201 CYS A CA 1
ATOM 1594 C C . CYS A 1 201 ? -1.543 2.009 -19.979 1.00 98.38 201 CYS A C 1
ATOM 1596 O O . CYS A 1 201 ? -2.002 3.112 -20.270 1.00 98.38 201 CYS A O 1
ATOM 1598 N N . GLY A 1 202 ? -2.329 0.981 -19.655 1.00 97.81 202 GLY A N 1
ATOM 1599 C CA . GLY A 1 202 ? -3.787 1.104 -19.556 1.00 97.81 202 GLY A CA 1
ATOM 1600 C C . GLY A 1 202 ? -4.304 1.250 -18.126 1.00 97.81 202 GLY A C 1
ATOM 1601 O O . GLY A 1 202 ? -5.509 1.411 -17.937 1.00 97.81 202 GLY A O 1
ATOM 1602 N N . ILE A 1 203 ? -3.422 1.188 -17.120 1.00 98.56 203 ILE A N 1
ATOM 1603 C CA . ILE A 1 203 ? -3.765 1.397 -15.708 1.00 98.56 203 ILE A CA 1
ATOM 1604 C C . ILE A 1 203 ? -2.640 2.154 -14.996 1.00 98.56 203 ILE A C 1
ATOM 1606 O O . ILE A 1 203 ? -1.467 1.795 -15.118 1.00 98.56 203 ILE A O 1
ATOM 1610 N N . VAL A 1 204 ? -3.009 3.146 -14.180 1.00 98.62 204 VAL A N 1
ATOM 1611 C CA . VAL A 1 204 ? -2.103 3.837 -13.251 1.00 98.62 204 VAL A CA 1
ATOM 1612 C C . VAL A 1 204 ? -2.647 3.743 -11.825 1.00 98.62 204 VAL A C 1
ATOM 1614 O O . VAL A 1 204 ? -3.737 4.229 -11.534 1.00 98.62 204 VAL A O 1
ATOM 1617 N N . LEU A 1 205 ? -1.865 3.160 -10.913 1.00 98.50 205 LEU A N 1
ATOM 1618 C CA . LEU A 1 205 ? -2.206 2.992 -9.500 1.00 98.50 205 LEU A CA 1
ATOM 1619 C C . LEU A 1 205 ? -1.327 3.876 -8.612 1.00 98.50 205 LEU A C 1
ATOM 1621 O O . LEU A 1 205 ? -0.112 3.705 -8.517 1.00 98.50 205 LEU A O 1
ATOM 1625 N N . LYS A 1 206 ? -1.947 4.827 -7.912 1.00 97.62 206 LYS A N 1
ATOM 1626 C CA . LYS A 1 206 ? -1.260 5.752 -6.999 1.00 97.62 206 LYS A CA 1
ATOM 1627 C C . LYS A 1 206 ? -0.997 5.070 -5.653 1.00 97.62 206 LYS A C 1
ATOM 1629 O O . LYS A 1 206 ? -1.929 4.861 -4.878 1.00 97.62 206 LYS A O 1
ATOM 1634 N N . SER A 1 207 ? 0.264 4.768 -5.353 1.00 97.12 207 SER A N 1
ATOM 1635 C CA . SER A 1 207 ? 0.749 4.159 -4.103 1.00 97.12 207 SER A CA 1
ATOM 1636 C C . SER A 1 207 ? 1.721 5.087 -3.349 1.00 97.12 207 SER A C 1
ATOM 1638 O O . SER A 1 207 ? 2.783 4.670 -2.880 1.00 97.12 207 SER A O 1
ATOM 1640 N N . ILE A 1 208 ? 1.359 6.365 -3.223 1.00 92.62 208 ILE A N 1
ATOM 1641 C CA . ILE A 1 208 ? 2.210 7.434 -2.660 1.00 92.62 208 ILE A CA 1
ATOM 1642 C C . ILE A 1 208 ? 1.883 7.794 -1.201 1.00 92.62 208 ILE A C 1
ATOM 1644 O O . ILE A 1 208 ? 2.223 8.880 -0.735 1.00 92.62 208 ILE A O 1
ATOM 1648 N N . GLY A 1 209 ? 1.251 6.872 -0.476 1.00 87.75 209 GLY A N 1
ATOM 1649 C CA . GLY A 1 209 ? 0.870 7.041 0.925 1.00 87.75 209 GLY A CA 1
ATOM 1650 C C . GLY A 1 209 ? -0.614 7.344 1.120 1.00 87.75 209 GLY A C 1
ATOM 1651 O O . GLY A 1 209 ? -1.382 7.472 0.168 1.00 87.75 209 GLY A O 1
ATOM 1652 N N . TYR A 1 210 ? -1.001 7.419 2.389 1.00 87.31 210 TYR A N 1
ATOM 1653 C CA . TYR A 1 210 ? -2.369 7.673 2.827 1.00 87.31 210 TYR A CA 1
ATOM 1654 C C . TYR A 1 210 ? -2.438 9.012 3.552 1.00 87.31 210 TYR A C 1
ATOM 16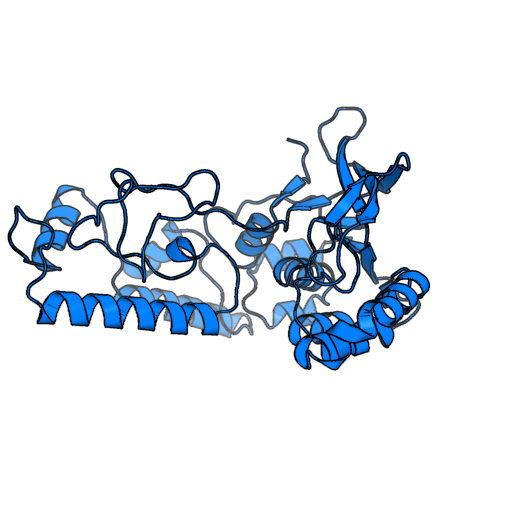56 O O . TYR A 1 210 ? -1.418 9.623 3.879 1.00 87.31 210 TYR A O 1
ATOM 1664 N N . LYS A 1 211 ? -3.658 9.446 3.842 1.00 89.19 211 LYS A N 1
ATOM 1665 C CA . LYS A 1 211 ? -3.918 10.568 4.729 1.00 89.19 211 LYS A CA 1
ATOM 1666 C C . LYS A 1 211 ? -5.160 10.263 5.547 1.00 89.19 211 LYS A C 1
ATOM 1668 O O . LYS A 1 211 ? -6.115 9.708 5.000 1.00 89.19 211 LYS A O 1
ATOM 1673 N N . SER A 1 212 ? -5.126 10.588 6.834 1.00 93.19 212 SER A N 1
ATOM 1674 C CA . SER A 1 212 ? -6.318 10.517 7.677 1.00 93.19 212 SER A CA 1
ATOM 1675 C C . SER A 1 212 ? -7.338 11.567 7.230 1.00 93.19 212 SER A C 1
ATOM 1677 O O . SER A 1 212 ? -6.990 12.519 6.527 1.00 93.19 212 SER A O 1
ATOM 1679 N N . VAL A 1 213 ? -8.589 11.382 7.637 1.00 92.88 213 VAL A N 1
ATOM 1680 C CA . VAL A 1 213 ? -9.665 12.363 7.457 1.00 92.88 213 VAL A CA 1
ATOM 1681 C C . VAL A 1 213 ? -9.976 13.018 8.805 1.00 92.88 213 VAL A C 1
ATOM 1683 O O . VAL A 1 213 ? -9.823 12.345 9.828 1.00 92.88 213 VAL A O 1
ATOM 1686 N N . PRO A 1 214 ? -10.354 14.308 8.827 1.00 94.38 214 PRO A N 1
ATOM 1687 C CA . PRO A 1 214 ? -10.730 14.978 10.065 1.00 94.38 214 PRO A CA 1
ATOM 1688 C C . PRO A 1 214 ? -11.993 14.346 10.663 1.00 94.38 214 PRO A C 1
ATOM 1690 O O . PRO A 1 214 ? -12.862 13.867 9.932 1.00 94.38 214 PRO A O 1
ATOM 1693 N N . ILE A 1 215 ? -12.074 14.367 11.991 1.00 93.25 215 ILE A N 1
ATOM 1694 C CA . ILE A 1 215 ? -13.282 14.054 12.759 1.00 93.25 215 ILE A CA 1
ATOM 1695 C C . ILE A 1 215 ? -13.845 15.395 13.232 1.00 93.25 215 ILE A C 1
ATOM 1697 O O . ILE A 1 215 ? -13.072 16.284 13.595 1.00 93.25 215 ILE A O 1
ATOM 1701 N N . GLU A 1 216 ? -15.166 15.554 13.170 1.00 92.62 216 GLU A N 1
ATOM 1702 C CA . GLU A 1 216 ? -15.847 16.753 13.667 1.00 92.62 216 GLU A CA 1
ATOM 1703 C C . GLU A 1 216 ? -15.459 17.021 15.129 1.00 92.62 216 GLU A C 1
ATOM 1705 O O . GLU A 1 216 ? -15.300 16.084 15.911 1.00 92.62 216 GLU A O 1
ATOM 1710 N N . ASP A 1 217 ? -15.236 18.293 15.460 1.00 89.31 217 ASP A N 1
ATOM 1711 C CA . ASP A 1 217 ? -14.816 18.767 16.785 1.00 89.31 217 ASP A CA 1
ATOM 1712 C C . ASP A 1 217 ? -13.467 18.233 17.314 1.00 89.31 217 ASP A C 1
ATOM 1714 O O . ASP A 1 217 ? -13.155 18.393 18.493 1.00 89.31 217 ASP A O 1
ATOM 1718 N N . VAL A 1 218 ? -12.613 17.656 16.455 1.00 94.44 218 VAL A N 1
ATOM 1719 C CA . VAL A 1 218 ? -11.253 17.229 16.832 1.00 94.44 218 VAL A CA 1
ATOM 1720 C C . VAL A 1 218 ? -10.188 18.012 16.046 1.00 94.44 218 VAL A C 1
ATOM 1722 O O . VAL A 1 218 ? -10.248 18.040 14.811 1.00 94.44 218 VAL A O 1
ATOM 1725 N N . PRO A 1 219 ? -9.170 18.610 16.706 1.00 95.62 219 PRO A N 1
ATOM 1726 C CA . PRO A 1 219 ? -8.086 19.320 16.025 1.00 95.62 219 PRO A CA 1
ATOM 1727 C C . PRO A 1 219 ? -7.382 18.459 14.974 1.00 95.62 219 PRO A C 1
ATOM 1729 O O . PRO A 1 219 ? -7.045 17.305 15.231 1.00 95.62 219 PRO A O 1
ATOM 1732 N N . PHE A 1 220 ? -7.096 19.020 13.796 1.00 97.00 220 PHE A N 1
ATOM 1733 C CA . PHE A 1 220 ? -6.526 18.257 12.685 1.00 97.00 220 PHE A CA 1
ATOM 1734 C C . PHE A 1 220 ? -5.468 19.045 11.906 1.00 97.00 220 PHE A C 1
ATOM 1736 O O . PHE A 1 220 ? -5.743 20.097 11.325 1.00 97.00 220 PHE A O 1
ATOM 1743 N N . ASP A 1 221 ? -4.253 18.495 11.808 1.00 96.06 221 ASP A N 1
ATOM 1744 C CA . ASP A 1 221 ? -3.228 19.022 10.911 1.00 96.06 221 ASP A CA 1
ATOM 1745 C C . ASP A 1 221 ? -3.533 18.549 9.488 1.00 96.06 221 ASP A C 1
ATOM 1747 O O . ASP A 1 221 ? -3.122 17.471 9.046 1.00 96.06 221 ASP A O 1
ATOM 1751 N N . SER A 1 222 ? -4.234 19.398 8.738 1.00 93.75 222 SER A N 1
ATOM 1752 C CA . SER A 1 222 ? -4.584 19.124 7.346 1.00 93.75 222 SER A CA 1
ATOM 1753 C C . SER A 1 222 ? -3.379 19.019 6.421 1.00 93.75 222 SER A C 1
ATOM 1755 O O . SER A 1 222 ? -3.530 18.482 5.331 1.00 93.75 222 SER A O 1
ATOM 1757 N N . ARG A 1 223 ? -2.179 19.487 6.780 1.00 93.44 223 ARG A N 1
ATOM 1758 C CA . ARG A 1 223 ? -0.978 19.321 5.947 1.00 93.44 223 ARG A CA 1
ATOM 1759 C C . ARG A 1 223 ? -0.391 17.926 6.140 1.00 93.44 223 ARG A C 1
ATOM 1761 O O . ARG A 1 223 ? -0.176 17.225 5.150 1.00 93.44 223 ARG A O 1
ATOM 1768 N N . ARG A 1 224 ? -0.175 17.516 7.391 1.00 92.12 224 ARG A N 1
ATOM 1769 C CA . ARG A 1 224 ? 0.423 16.221 7.765 1.00 92.12 224 ARG A CA 1
ATOM 1770 C C . ARG A 1 224 ? -0.575 15.062 7.739 1.00 92.12 224 ARG A C 1
ATOM 1772 O O . ARG A 1 224 ? -0.160 13.924 7.550 1.00 92.12 224 ARG A O 1
ATOM 1779 N N . GLY A 1 225 ? -1.872 15.339 7.862 1.00 95.75 225 GLY A N 1
ATOM 1780 C CA . GLY A 1 225 ? -2.932 14.330 7.888 1.00 95.75 225 GLY A CA 1
ATOM 1781 C C . GLY A 1 225 ? -2.996 13.535 9.187 1.00 95.75 225 GLY A C 1
ATOM 1782 O O . GLY A 1 225 ? -3.217 12.324 9.140 1.00 95.75 225 GLY A O 1
ATOM 1783 N N . ILE A 1 226 ? -2.739 14.198 10.312 1.00 96.62 226 ILE A N 1
ATOM 1784 C CA . ILE A 1 226 ? -2.702 13.609 11.652 1.00 96.62 226 ILE A CA 1
ATOM 1785 C C . ILE A 1 226 ? -3.422 14.524 12.639 1.00 96.62 226 ILE A C 1
ATOM 1787 O O . ILE A 1 226 ? -3.634 15.705 12.361 1.00 96.62 226 ILE A O 1
ATOM 1791 N N . ILE A 1 227 ? -3.725 13.986 13.812 1.00 97.44 227 ILE A N 1
ATOM 1792 C CA . ILE A 1 227 ? -4.151 14.778 14.962 1.00 97.44 227 ILE A CA 1
ATOM 1793 C C . ILE A 1 227 ? -2.899 15.347 15.648 1.00 97.44 227 ILE A C 1
ATOM 1795 O O . ILE A 1 227 ? -2.010 14.557 15.993 1.00 97.44 227 ILE A O 1
ATOM 1799 N N . PRO A 1 228 ? -2.777 16.676 15.833 1.00 97.81 228 PRO A N 1
ATOM 1800 C CA . PRO A 1 228 ? -1.707 17.263 16.637 1.00 97.81 228 PRO A CA 1
ATOM 1801 C C . PRO A 1 228 ? -1.711 16.642 18.034 1.00 97.81 228 PRO A C 1
ATOM 1803 O O . PRO A 1 228 ? -2.761 16.553 18.666 1.00 97.81 228 PRO A O 1
ATOM 1806 N N . ASN A 1 229 ? -0.563 16.142 18.487 1.00 98.00 229 ASN A N 1
ATOM 1807 C CA . ASN A 1 229 ? -0.480 15.452 19.766 1.00 98.00 229 ASN A CA 1
ATOM 1808 C C . ASN A 1 229 ? 0.928 15.477 20.367 1.00 98.00 229 ASN A C 1
ATOM 1810 O O . ASN A 1 229 ? 1.914 15.599 19.636 1.00 98.00 229 ASN A O 1
ATOM 1814 N N . GLU A 1 230 ? 0.996 15.269 21.680 1.00 97.62 230 GLU A N 1
ATOM 1815 C CA . GLU A 1 230 ? 2.222 15.016 22.440 1.00 97.62 230 GLU A CA 1
ATOM 1816 C C . GLU A 1 230 ? 2.065 13.714 23.243 1.00 97.62 230 GLU A C 1
ATOM 1818 O O . GLU A 1 230 ? 1.143 13.577 24.044 1.00 97.62 230 GLU A O 1
ATOM 1823 N N . TYR A 1 231 ? 2.903 12.707 22.960 1.00 96.94 231 TYR A N 1
ATOM 1824 C CA . TYR A 1 231 ? 2.790 11.334 23.499 1.00 96.94 231 TYR A CA 1
ATOM 1825 C C . TYR A 1 231 ? 1.373 10.720 23.381 1.00 96.94 231 TYR A C 1
ATOM 1827 O O . TYR A 1 231 ? 0.973 9.831 24.127 1.00 96.94 231 TYR A O 1
ATOM 1835 N N . GLY A 1 232 ? 0.600 11.166 22.386 1.00 97.69 232 GLY A N 1
ATOM 1836 C CA . GLY A 1 232 ? -0.780 10.743 22.150 1.00 97.69 232 GLY A CA 1
ATOM 1837 C C . GLY A 1 232 ? -1.850 11.627 22.785 1.00 97.69 232 GLY A C 1
ATOM 1838 O O . GLY A 1 232 ? -3.006 11.448 22.429 1.00 97.69 232 GLY A O 1
ATOM 1839 N N . LYS A 1 233 ? -1.519 12.602 23.640 1.00 97.75 233 LYS A N 1
ATOM 1840 C CA . LYS A 1 233 ? -2.483 13.608 24.125 1.00 97.75 233 LYS A CA 1
ATOM 1841 C C . LYS A 1 233 ? -2.825 14.569 23.001 1.00 97.75 233 LYS A C 1
ATOM 1843 O O . LYS A 1 233 ? -1.907 15.133 22.410 1.00 97.75 233 LYS A O 1
ATOM 1848 N N . ILE A 1 234 ? -4.104 14.739 22.678 1.00 97.69 234 ILE A N 1
ATOM 1849 C CA . ILE A 1 234 ? -4.519 15.627 21.585 1.00 97.69 234 ILE A CA 1
ATOM 1850 C C . ILE A 1 234 ? -4.249 17.087 21.967 1.00 97.69 234 ILE A C 1
ATOM 1852 O O . ILE A 1 234 ? -4.483 17.484 23.106 1.00 97.69 234 ILE A O 1
ATOM 1856 N N . LEU A 1 235 ? -3.768 17.879 21.006 1.00 97.38 235 LEU A N 1
ATOM 1857 C CA . LEU A 1 235 ? -3.497 19.306 21.164 1.00 97.38 235 LEU A CA 1
ATOM 1858 C C . LEU A 1 235 ? -4.428 20.149 20.283 1.00 97.38 235 LEU A C 1
ATOM 1860 O O . LEU A 1 235 ? -4.590 19.857 19.097 1.00 97.38 235 LEU A O 1
ATOM 1864 N N . ASP A 1 236 ? -4.959 21.233 20.844 1.00 95.06 236 ASP A N 1
ATOM 1865 C CA . ASP A 1 236 ? -5.550 22.353 20.109 1.00 95.06 236 ASP A CA 1
ATOM 1866 C C . ASP A 1 236 ? -4.630 23.579 20.234 1.00 95.06 236 ASP A C 1
ATOM 1868 O O . ASP A 1 236 ? -4.519 24.219 21.286 1.00 95.06 236 ASP A O 1
ATOM 1872 N N . GLY A 1 237 ? -3.870 23.851 19.172 1.00 92.94 237 GLY A N 1
ATOM 1873 C CA . GLY A 1 237 ? -2.728 24.762 19.235 1.00 92.94 237 GLY A CA 1
ATOM 1874 C C . GLY A 1 237 ? -1.651 24.233 20.188 1.00 92.94 237 GLY A C 1
ATOM 1875 O O . GLY A 1 237 ? -1.054 23.190 19.932 1.00 92.94 237 GLY A O 1
ATOM 1876 N N . GLU A 1 238 ? -1.400 24.961 21.276 1.00 92.94 238 GLU A N 1
ATOM 1877 C CA . GLU A 1 238 ? -0.433 24.591 22.324 1.00 92.94 238 GLU A CA 1
ATOM 1878 C C . GLU A 1 238 ? -1.097 23.957 23.558 1.00 92.94 238 GLU A C 1
ATOM 1880 O O . GLU A 1 238 ? -0.411 23.594 24.511 1.00 92.94 238 GLU A O 1
ATOM 1885 N N . LYS A 1 239 ? -2.431 23.849 23.579 1.00 95.00 239 LYS A N 1
ATOM 1886 C CA . LYS A 1 239 ? -3.177 23.359 24.742 1.00 95.00 239 LYS A CA 1
ATOM 1887 C C . LYS A 1 239 ? -3.551 21.897 24.571 1.00 95.00 239 LYS A C 1
ATOM 1889 O O . LYS A 1 239 ? -4.061 21.510 23.524 1.00 95.00 239 LYS A O 1
ATOM 1894 N N . GLU A 1 240 ? -3.356 21.108 25.622 1.00 95.50 240 GLU A N 1
ATOM 1895 C CA . GLU A 1 240 ? -3.922 19.762 25.709 1.00 95.50 240 GLU A CA 1
ATOM 1896 C C . GLU A 1 240 ? -5.455 19.839 25.700 1.00 95.50 240 GLU A C 1
ATOM 1898 O O . GLU A 1 240 ? -6.041 20.664 26.404 1.00 95.50 240 GLU A O 1
ATOM 1903 N N . VAL A 1 241 ? -6.102 18.973 24.919 1.00 94.94 241 VAL A N 1
ATOM 1904 C CA . VAL A 1 241 ? -7.549 18.753 24.984 1.00 94.94 241 VAL A CA 1
ATOM 1905 C C . VAL A 1 241 ? -7.810 17.710 26.079 1.00 94.94 241 VAL A C 1
ATOM 1907 O O . VAL A 1 241 ? -7.428 16.547 25.896 1.00 94.94 241 VAL A O 1
ATOM 1910 N N . PRO A 1 242 ? -8.423 18.083 27.223 1.00 94.38 242 PRO A N 1
ATOM 1911 C CA . PRO A 1 242 ? -8.564 17.190 28.371 1.00 94.38 242 PRO A CA 1
ATOM 1912 C C . PRO A 1 242 ? -9.253 15.879 28.002 1.00 94.38 242 PRO A C 1
ATOM 1914 O O . PRO A 1 242 ? -10.273 15.886 27.323 1.00 94.38 242 PRO A O 1
ATOM 1917 N N . GLY A 1 243 ? -8.716 14.747 28.460 1.00 93.69 243 GLY A N 1
ATOM 1918 C CA . GLY A 1 243 ? -9.323 13.426 28.272 1.00 93.69 243 GLY A CA 1
ATOM 1919 C C . GLY A 1 243 ? -9.398 12.899 26.834 1.00 93.69 243 GLY A C 1
ATOM 1920 O O . GLY A 1 243 ? -10.043 11.872 26.620 1.00 93.69 243 GLY A O 1
ATOM 1921 N N . MET A 1 244 ? -8.755 13.548 25.855 1.00 96.06 244 MET A N 1
ATOM 1922 C CA . MET A 1 244 ? -8.727 13.076 24.469 1.00 96.06 244 MET A CA 1
ATOM 1923 C C . MET A 1 244 ? -7.326 12.636 24.037 1.00 96.06 244 MET A C 1
ATOM 1925 O O . MET A 1 244 ? -6.344 13.371 24.154 1.00 96.06 244 MET A O 1
ATOM 1929 N N . TYR A 1 245 ? -7.252 11.429 23.475 1.00 97.50 245 TYR A N 1
ATOM 1930 C CA . TYR A 1 245 ? -6.001 10.787 23.083 1.00 97.50 245 TYR A CA 1
ATOM 1931 C C . TYR A 1 245 ? -6.089 10.217 21.664 1.00 97.50 245 TYR A C 1
ATOM 1933 O O . TYR A 1 245 ? -7.168 9.916 21.157 1.00 97.50 245 TYR A O 1
ATOM 1941 N N . THR A 1 246 ? -4.943 10.039 21.016 1.00 98.00 246 THR A N 1
ATOM 1942 C CA . THR A 1 246 ? -4.812 9.453 19.680 1.00 98.00 246 THR A CA 1
ATOM 1943 C C . THR A 1 246 ? -3.671 8.445 19.656 1.00 98.00 246 THR A C 1
ATOM 1945 O O . THR A 1 246 ? -2.682 8.606 20.364 1.00 98.00 246 THR A O 1
ATOM 1948 N N . ALA A 1 247 ? -3.796 7.412 18.824 1.00 97.75 247 ALA A N 1
ATOM 1949 C CA . ALA A 1 247 ? -2.780 6.387 18.618 1.00 97.75 247 ALA A CA 1
ATOM 1950 C C . ALA A 1 247 ? -2.760 5.919 17.153 1.00 97.75 247 ALA A C 1
ATOM 1952 O O . ALA A 1 247 ? -3.653 6.203 16.348 1.00 97.75 247 ALA A O 1
ATOM 1953 N N . GLY A 1 248 ? -1.716 5.187 16.791 1.00 97.00 248 GLY A N 1
ATOM 1954 C CA . GLY A 1 248 ? -1.519 4.584 15.485 1.00 97.00 248 GLY A CA 1
ATOM 1955 C C . GLY A 1 248 ? -1.309 5.597 14.361 1.00 97.00 248 GLY A C 1
ATOM 1956 O O . GLY A 1 248 ? -0.620 6.609 14.499 1.00 97.00 248 GLY A O 1
ATOM 1957 N N . TRP A 1 249 ? -1.873 5.307 13.189 1.00 96.25 249 TRP A N 1
ATOM 1958 C CA . TRP A 1 249 ? -1.675 6.146 12.002 1.00 96.25 249 TRP A CA 1
ATOM 1959 C C . TRP A 1 249 ? -2.307 7.532 12.123 1.00 96.25 249 TRP A C 1
ATOM 1961 O O . TRP A 1 249 ? -1.787 8.476 11.531 1.00 96.25 249 TRP A O 1
ATOM 1971 N N . LEU A 1 250 ? -3.372 7.679 12.915 1.00 95.88 250 LEU A N 1
ATOM 1972 C CA . LEU A 1 250 ? -3.978 8.983 13.176 1.00 95.88 250 LEU A CA 1
ATOM 1973 C C . LEU A 1 250 ? -3.048 9.887 14.011 1.00 95.88 250 LEU A C 1
ATOM 1975 O O . LEU A 1 250 ? -3.063 11.103 13.832 1.00 95.88 250 LEU A O 1
ATOM 1979 N N . LYS A 1 251 ? -2.197 9.286 14.856 1.00 96.88 251 LYS A N 1
ATOM 1980 C CA . LYS A 1 251 ? -1.180 9.956 15.680 1.00 96.88 251 LYS A CA 1
ATOM 1981 C C . LYS A 1 251 ? 0.097 10.285 14.904 1.00 96.88 251 LYS A C 1
ATOM 1983 O O . LYS A 1 251 ? 0.585 11.410 14.956 1.00 96.88 251 LYS A O 1
ATOM 1988 N N . ARG A 1 252 ? 0.672 9.301 14.202 1.00 95.31 252 ARG A N 1
ATOM 1989 C CA . ARG A 1 252 ? 2.030 9.404 13.616 1.00 95.31 252 ARG A CA 1
ATOM 1990 C C . ARG A 1 252 ? 2.072 9.542 12.096 1.00 95.31 252 ARG A C 1
ATOM 1992 O O . ARG A 1 252 ? 3.135 9.784 11.524 1.00 95.31 252 ARG A O 1
ATOM 1999 N N . GLY A 1 253 ? 0.930 9.386 11.440 1.00 94.44 253 GLY A N 1
ATOM 2000 C CA . GLY A 1 253 ? 0.827 9.264 9.994 1.00 94.44 253 GLY A CA 1
ATOM 2001 C C . GLY A 1 253 ? 0.965 7.810 9.522 1.00 94.44 253 GLY A C 1
ATOM 2002 O O . GLY A 1 253 ? 1.362 6.926 10.287 1.00 94.44 253 GLY A O 1
ATOM 2003 N N . PRO A 1 254 ? 0.644 7.535 8.248 1.00 92.31 254 PRO A N 1
ATOM 2004 C CA . PRO A 1 254 ? 0.478 6.181 7.730 1.00 92.31 254 PRO A CA 1
ATOM 2005 C C . PRO A 1 254 ? 1.801 5.569 7.275 1.00 92.31 254 PRO A C 1
ATOM 2007 O O . PRO A 1 254 ? 2.014 5.264 6.100 1.00 92.31 254 PRO A O 1
ATOM 2010 N N . THR A 1 255 ? 2.718 5.430 8.225 1.00 87.75 255 THR A N 1
ATOM 2011 C CA . THR A 1 255 ? 4.006 4.767 8.030 1.00 87.75 255 THR A CA 1
ATOM 2012 C C . THR A 1 255 ? 4.221 3.705 9.105 1.00 87.75 255 THR A C 1
ATOM 2014 O O . THR A 1 255 ? 3.557 3.702 10.143 1.00 87.75 255 THR A O 1
ATOM 2017 N N . GLY A 1 256 ? 5.146 2.783 8.842 1.00 83.50 256 GLY A N 1
ATOM 2018 C CA . GLY A 1 256 ? 5.459 1.688 9.753 1.00 83.50 256 GLY A CA 1
ATOM 2019 C C . GLY A 1 256 ? 4.590 0.442 9.564 1.00 83.50 256 GLY A C 1
ATOM 2020 O O . GLY A 1 256 ? 3.589 0.433 8.849 1.00 83.50 256 GLY A O 1
ATOM 2021 N N . VAL A 1 257 ? 5.039 -0.642 10.192 1.00 88.44 257 VAL A N 1
ATOM 2022 C CA . VAL A 1 257 ? 4.375 -1.955 10.208 1.00 88.44 257 VAL A CA 1
ATOM 2023 C C . VAL A 1 257 ? 3.524 -2.114 11.470 1.00 88.44 257 VAL A C 1
ATOM 2025 O O . VAL A 1 257 ? 3.665 -1.332 12.410 1.00 88.44 257 VAL A O 1
ATOM 2028 N N . ILE A 1 258 ? 2.711 -3.171 11.540 1.00 91.44 258 ILE A N 1
ATOM 2029 C CA . ILE A 1 258 ? 1.820 -3.470 12.681 1.00 91.44 258 ILE A CA 1
ATOM 2030 C C . ILE A 1 258 ? 2.549 -3.372 14.030 1.00 91.44 258 ILE A C 1
ATOM 2032 O O . ILE A 1 258 ? 2.052 -2.732 14.950 1.00 91.44 258 ILE A O 1
ATOM 2036 N N . VAL A 1 259 ? 3.766 -3.918 14.131 1.00 93.00 259 VAL A N 1
ATOM 2037 C CA . VAL A 1 259 ? 4.570 -3.872 15.367 1.00 93.00 259 VAL A CA 1
ATOM 2038 C C . VAL A 1 259 ? 4.856 -2.437 15.813 1.00 93.00 259 VAL A C 1
ATOM 2040 O O . VAL A 1 259 ? 4.745 -2.125 16.993 1.00 93.00 259 VAL A O 1
ATOM 2043 N N . SER A 1 260 ? 5.170 -1.536 14.878 1.00 92.06 260 SER A N 1
ATOM 2044 C CA . SER A 1 260 ? 5.417 -0.135 15.224 1.00 92.06 260 SER A CA 1
ATOM 2045 C C . SER A 1 260 ? 4.150 0.565 15.719 1.00 92.06 260 SER A C 1
ATOM 2047 O O . SER A 1 260 ? 4.248 1.407 16.607 1.00 92.06 260 SER A O 1
ATOM 2049 N N . THR A 1 261 ? 2.980 0.223 15.169 1.00 95.75 261 THR A N 1
ATOM 2050 C CA . THR A 1 261 ? 1.671 0.721 15.626 1.00 95.75 261 THR A CA 1
ATOM 2051 C C . THR A 1 261 ? 1.338 0.192 17.021 1.00 95.75 261 THR A C 1
ATOM 2053 O O . THR A 1 261 ? 0.811 0.931 17.841 1.00 95.75 261 THR A O 1
ATOM 2056 N N . MET A 1 262 ? 1.693 -1.060 17.317 1.00 97.00 262 MET A N 1
ATOM 2057 C CA . MET A 1 262 ? 1.503 -1.661 18.639 1.00 97.00 262 MET A CA 1
ATOM 2058 C C . MET A 1 262 ? 2.327 -0.942 19.717 1.00 97.00 262 MET A C 1
ATOM 2060 O O . MET A 1 262 ? 1.774 -0.547 20.736 1.00 97.00 262 MET A O 1
ATOM 2064 N N . THR A 1 263 ? 3.624 -0.705 19.481 1.00 96.62 263 THR A N 1
ATOM 2065 C CA . THR A 1 263 ? 4.476 0.046 20.426 1.00 96.62 263 THR A CA 1
ATOM 2066 C C . THR A 1 263 ? 3.960 1.465 20.669 1.00 96.62 263 THR A C 1
ATOM 2068 O O . THR A 1 263 ? 3.969 1.942 21.796 1.00 96.62 263 THR A O 1
ATOM 2071 N N . ASP A 1 264 ? 3.482 2.128 19.619 1.00 97.56 264 ASP A N 1
ATOM 2072 C CA . ASP A 1 264 ? 2.889 3.462 19.714 1.00 97.56 264 ASP A CA 1
ATOM 2073 C C . ASP A 1 264 ? 1.606 3.496 20.552 1.00 97.56 264 ASP A C 1
ATOM 2075 O O . ASP A 1 264 ? 1.405 4.416 21.341 1.00 97.56 264 ASP A O 1
ATOM 2079 N N . ALA A 1 265 ? 0.757 2.478 20.402 1.00 97.94 265 ALA A N 1
ATOM 2080 C CA . ALA A 1 265 ? -0.451 2.344 21.202 1.00 97.94 265 ALA A CA 1
ATOM 2081 C C . ALA A 1 265 ? -0.132 2.109 22.686 1.00 97.94 265 ALA A C 1
ATOM 2083 O O . ALA A 1 265 ? -0.829 2.658 23.535 1.00 97.94 265 ALA A O 1
ATOM 2084 N N . TYR A 1 266 ? 0.927 1.353 23.004 1.00 98.25 266 TYR A N 1
ATOM 2085 C CA . TYR A 1 266 ? 1.379 1.186 24.389 1.00 98.25 266 TYR A CA 1
ATOM 2086 C C . TYR A 1 266 ? 1.858 2.501 25.009 1.00 98.25 266 TYR A C 1
ATOM 2088 O O . TYR A 1 266 ? 1.430 2.820 26.109 1.00 98.25 266 TYR A O 1
ATOM 2096 N N . GLU A 1 267 ? 2.634 3.314 24.286 1.00 98.19 267 GLU A N 1
ATOM 2097 C CA . GLU A 1 267 ? 3.055 4.639 24.774 1.00 98.19 267 GLU A CA 1
ATOM 2098 C C . GLU A 1 267 ? 1.853 5.537 25.116 1.00 98.19 267 GLU A C 1
ATOM 2100 O O . GLU A 1 267 ? 1.821 6.208 26.150 1.00 98.19 267 GLU A O 1
ATOM 2105 N N . THR A 1 268 ? 0.827 5.534 24.262 1.00 98.56 268 THR A N 1
ATOM 2106 C CA . THR A 1 268 ? -0.398 6.295 24.525 1.00 98.56 268 THR A CA 1
ATOM 2107 C C . THR A 1 268 ? -1.200 5.706 25.686 1.00 98.56 268 THR A C 1
ATOM 2109 O O . THR A 1 268 ? -1.737 6.465 26.487 1.00 98.56 268 THR A O 1
ATOM 2112 N N . ALA A 1 269 ? -1.251 4.381 25.834 1.00 98.50 269 ALA A N 1
ATOM 2113 C CA . ALA A 1 269 ? -1.900 3.743 26.977 1.00 98.50 269 ALA A CA 1
ATOM 2114 C C . ALA A 1 269 ? -1.204 4.092 28.304 1.00 98.50 269 ALA A C 1
ATOM 2116 O O . ALA A 1 269 ? -1.881 4.479 29.255 1.00 98.50 269 ALA A O 1
ATOM 2117 N N . ASP A 1 270 ? 0.129 4.046 28.352 1.00 98.44 270 ASP A N 1
ATOM 2118 C CA . ASP A 1 270 ? 0.915 4.456 29.522 1.00 98.44 270 ASP A CA 1
ATOM 2119 C C . ASP A 1 270 ? 0.650 5.926 29.874 1.00 98.44 270 ASP A C 1
ATOM 2121 O O . ASP A 1 270 ? 0.494 6.287 31.040 1.00 98.44 270 ASP A O 1
ATOM 2125 N N . THR A 1 271 ? 0.524 6.777 28.855 1.00 98.19 271 THR A N 1
ATOM 2126 C CA . THR A 1 271 ? 0.177 8.193 29.019 1.00 98.19 271 THR A CA 1
ATOM 2127 C C . THR A 1 271 ? -1.206 8.378 29.652 1.00 98.19 271 THR A C 1
ATOM 2129 O O . THR A 1 271 ? -1.340 9.161 30.591 1.00 98.19 271 THR A O 1
ATOM 2132 N N . ILE A 1 272 ? -2.215 7.625 29.201 1.00 97.94 272 ILE A N 1
ATOM 2133 C CA . ILE A 1 272 ? -3.567 7.644 29.784 1.00 97.94 272 ILE A CA 1
ATOM 2134 C C . ILE A 1 272 ? -3.532 7.196 31.251 1.00 97.94 272 ILE A C 1
ATOM 2136 O O . ILE A 1 272 ? -4.128 7.842 32.111 1.00 97.94 272 ILE A O 1
ATOM 2140 N N . VAL A 1 273 ? -2.823 6.103 31.551 1.00 98.12 273 VAL A N 1
ATOM 2141 C CA . VAL A 1 273 ? -2.702 5.579 32.922 1.00 98.12 273 VAL A CA 1
ATOM 2142 C C . VAL A 1 273 ? -2.044 6.606 33.843 1.00 98.12 273 VAL A C 1
ATOM 2144 O O . VAL A 1 273 ? -2.539 6.837 34.945 1.00 98.12 273 VAL A O 1
ATOM 2147 N N . ASN A 1 274 ? -0.974 7.256 33.386 1.00 97.81 274 ASN A N 1
ATOM 2148 C CA . ASN A 1 274 ? -0.283 8.287 34.156 1.00 97.81 274 ASN A CA 1
ATOM 2149 C C . ASN A 1 274 ? -1.176 9.504 34.434 1.00 97.81 274 ASN A C 1
ATOM 2151 O O . ASN A 1 274 ? -1.191 9.994 35.560 1.00 97.81 274 ASN A O 1
ATOM 2155 N N . ASP A 1 275 ? -1.940 9.972 33.444 1.00 97.00 275 ASP A N 1
ATOM 2156 C CA . ASP A 1 275 ? -2.857 11.102 33.628 1.00 97.00 275 ASP A CA 1
ATOM 2157 C C . ASP A 1 275 ? -3.969 10.779 34.634 1.00 97.00 275 ASP A C 1
ATOM 2159 O O . ASP A 1 275 ? -4.299 11.613 35.476 1.00 97.00 275 ASP A O 1
ATOM 2163 N N . LEU A 1 276 ? -4.505 9.553 34.599 1.00 95.44 276 LEU A N 1
ATOM 2164 C CA . LEU A 1 276 ? -5.492 9.088 35.576 1.00 95.44 276 LEU A CA 1
ATOM 2165 C C . LEU A 1 276 ? -4.911 8.996 36.993 1.00 95.44 276 LEU A C 1
ATOM 2167 O O . LEU A 1 276 ? -5.579 9.377 37.944 1.00 95.44 276 LEU A O 1
ATOM 2171 N N . GLN A 1 277 ? -3.676 8.512 37.147 1.00 97.31 277 GLN A N 1
ATOM 2172 C CA . GLN A 1 277 ? -3.011 8.420 38.455 1.00 97.31 277 GLN A CA 1
ATOM 2173 C C . GLN A 1 277 ? -2.654 9.785 39.053 1.00 97.31 277 GLN A C 1
ATOM 2175 O O . GLN A 1 277 ? -2.488 9.895 40.265 1.00 97.31 277 GLN A O 1
ATOM 2180 N N . GLN A 1 278 ? -2.500 10.805 38.210 1.00 96.38 278 GLN A N 1
ATOM 2181 C CA . GLN A 1 278 ? -2.189 12.175 38.618 1.00 96.38 278 GLN A CA 1
ATOM 2182 C C . GLN A 1 278 ? -3.439 13.049 38.772 1.00 96.38 278 GLN A C 1
ATOM 2184 O O . GLN A 1 278 ? -3.296 14.257 38.951 1.00 96.38 278 GLN A O 1
ATOM 2189 N N . ASP A 1 279 ? -4.641 12.470 38.666 1.00 93.31 279 ASP A N 1
ATOM 2190 C CA . ASP A 1 279 ? -5.912 13.198 38.688 1.00 93.31 279 ASP A CA 1
ATOM 2191 C C . ASP A 1 279 ? -5.924 14.396 37.715 1.00 93.31 279 ASP A C 1
ATOM 2193 O O . ASP A 1 279 ? -6.458 15.467 38.019 1.00 93.31 279 ASP A O 1
ATOM 2197 N N . LYS A 1 280 ? -5.309 14.233 36.529 1.00 93.81 280 LYS A N 1
ATOM 2198 C CA . LYS A 1 280 ? -5.344 15.267 35.486 1.00 93.81 280 LYS A CA 1
ATOM 2199 C C . LYS A 1 280 ? -6.789 15.591 35.111 1.00 93.81 280 LYS A C 1
ATOM 2201 O O . LYS A 1 280 ? -7.675 14.736 35.140 1.00 93.81 280 LYS A O 1
ATOM 2206 N N . GLU A 1 281 ? -7.002 16.831 34.681 1.00 91.31 281 GLU A N 1
ATOM 2207 C CA . GLU A 1 281 ? -8.279 17.256 34.120 1.00 91.31 281 GLU A CA 1
ATOM 2208 C C . GLU A 1 281 ? -8.668 16.369 32.924 1.00 91.31 281 GLU A C 1
ATOM 2210 O O . GLU A 1 281 ? -7.869 16.108 32.023 1.00 91.31 281 GLU A O 1
ATOM 2215 N N . MET A 1 282 ? -9.916 15.905 32.927 1.00 90.38 282 MET A N 1
ATOM 2216 C CA . MET A 1 282 ? -10.526 15.092 31.872 1.00 90.38 282 MET A CA 1
ATOM 2217 C C . MET A 1 282 ? -11.746 15.833 31.317 1.00 90.38 282 MET A C 1
ATOM 2219 O O . MET A 1 282 ? -12.195 16.806 31.924 1.00 90.38 282 MET A O 1
ATOM 2223 N N . LEU A 1 283 ? -12.319 15.353 30.206 1.00 86.50 283 LEU A N 1
ATOM 2224 C CA . LEU A 1 283 ? -13.588 15.877 29.684 1.00 86.50 283 LEU A CA 1
ATOM 2225 C C . LEU A 1 283 ? -14.625 16.015 30.813 1.00 86.50 283 LEU A C 1
ATOM 2227 O O . LEU A 1 283 ? -14.933 15.049 31.518 1.00 86.50 283 LEU A O 1
ATOM 2231 N N . SER A 1 284 ? -15.134 17.233 30.986 1.00 80.56 284 SER A N 1
ATOM 2232 C CA . SER A 1 284 ? -16.132 17.596 31.989 1.00 80.56 284 SER A CA 1
ATOM 2233 C C . SER A 1 284 ? -17.539 17.621 31.373 1.00 80.56 284 SER A C 1
ATOM 2235 O O . SER A 1 284 ? -17.690 17.755 30.161 1.00 80.56 284 SER A O 1
ATOM 2237 N N . GLY A 1 285 ? -18.585 17.486 32.199 1.00 66.31 285 GLY A N 1
ATOM 2238 C CA . GLY A 1 285 ? -19.967 17.751 31.763 1.00 66.31 285 GLY A CA 1
ATOM 2239 C C . GLY A 1 285 ? -20.878 16.546 31.489 1.00 66.31 285 GLY A C 1
ATOM 2240 O O . GLY A 1 285 ? -21.852 16.697 30.758 1.00 66.31 285 GLY A O 1
ATOM 2241 N N . GLY A 1 286 ? -20.640 15.378 32.094 1.00 69.88 286 GLY A N 1
ATOM 2242 C CA . GLY A 1 286 ? -21.561 14.236 31.999 1.00 69.88 286 GLY A CA 1
ATOM 2243 C C . GLY A 1 286 ? -21.275 13.127 33.012 1.00 69.88 286 GLY A C 1
ATOM 2244 O O . GLY A 1 286 ? -20.212 13.101 33.637 1.00 69.88 286 GLY A O 1
ATOM 2245 N N . SER A 1 287 ? -22.228 12.209 33.185 1.00 81.56 287 SER A N 1
ATOM 2246 C CA . SER A 1 287 ? -21.992 10.934 33.865 1.00 81.56 287 SER A CA 1
ATOM 2247 C C . SER A 1 287 ? -21.068 10.053 33.008 1.00 81.56 287 SER A C 1
ATOM 2249 O O . SER A 1 287 ? -21.106 10.091 31.779 1.00 81.56 287 SER A O 1
ATOM 2251 N N . LYS A 1 288 ? -20.188 9.267 33.642 1.00 87.19 288 LYS A N 1
ATOM 2252 C CA . LYS A 1 288 ? -19.267 8.341 32.953 1.00 87.19 288 LYS A CA 1
ATOM 2253 C C . LYS A 1 288 ? -19.902 6.956 32.802 1.00 87.19 288 LYS A C 1
ATOM 2255 O O . LYS A 1 288 ? -19.294 5.954 33.164 1.00 87.19 288 LYS A O 1
ATOM 2260 N N . ASP A 1 289 ? -21.120 6.911 32.267 1.00 89.94 289 ASP A N 1
ATOM 2261 C CA . ASP A 1 289 ? -21.934 5.684 32.205 1.00 89.94 289 ASP A CA 1
ATOM 2262 C C . ASP A 1 289 ? -21.402 4.652 31.192 1.00 89.94 289 ASP A C 1
ATOM 2264 O O . ASP A 1 289 ? -21.862 3.515 31.139 1.00 89.94 289 ASP A O 1
ATOM 2268 N N . GLY A 1 290 ? -20.400 5.026 30.388 1.00 90.94 290 GLY A N 1
ATOM 2269 C CA . GLY A 1 290 ? -19.711 4.113 29.480 1.00 90.94 290 GLY A CA 1
ATOM 2270 C C . GLY A 1 290 ? -20.657 3.520 28.436 1.00 90.94 290 GLY A C 1
ATOM 2271 O O . GLY A 1 290 ? -21.304 4.256 27.693 1.00 90.94 290 GLY A O 1
ATOM 2272 N N . ALA A 1 291 ? -20.709 2.189 28.361 1.00 90.12 291 ALA A N 1
ATOM 2273 C CA . ALA A 1 291 ? -21.525 1.472 27.383 1.00 90.12 291 ALA A CA 1
ATOM 2274 C C . ALA A 1 291 ? -23.032 1.721 27.570 1.00 90.12 291 ALA A C 1
ATOM 2276 O O . ALA A 1 291 ? -23.727 1.949 26.583 1.00 90.12 291 ALA A O 1
ATOM 2277 N N . ASP A 1 292 ? -23.517 1.779 28.814 1.00 89.81 292 ASP A N 1
ATOM 2278 C CA . ASP A 1 292 ? -24.950 1.933 29.104 1.00 89.81 292 ASP A CA 1
ATOM 2279 C C . ASP A 1 292 ? -25.496 3.274 28.577 1.00 89.81 292 ASP A C 1
ATOM 2281 O O . ASP A 1 292 ? -26.596 3.344 28.024 1.00 89.81 292 ASP A O 1
ATOM 2285 N N . GLY A 1 293 ? -24.697 4.345 28.675 1.00 89.50 293 GLY A N 1
ATOM 2286 C CA . GLY A 1 293 ? -25.040 5.654 28.107 1.00 89.50 293 GLY A CA 1
ATOM 2287 C C . GLY A 1 293 ? -25.009 5.679 26.571 1.00 89.50 293 GLY A C 1
ATOM 2288 O O . GLY A 1 293 ? -25.813 6.370 25.932 1.00 89.50 293 GLY A O 1
ATOM 2289 N N . LEU A 1 294 ? -24.111 4.902 25.955 1.00 91.06 294 LEU A N 1
ATOM 2290 C CA . LEU A 1 294 ? -24.024 4.780 24.496 1.00 91.06 294 LEU A CA 1
ATOM 2291 C C . LEU A 1 294 ? -25.195 3.982 23.913 1.00 91.06 294 LEU A C 1
ATOM 2293 O O . LEU A 1 294 ? -25.723 4.376 22.874 1.00 91.06 294 LEU A O 1
ATOM 2297 N N . ASP A 1 295 ? -25.649 2.924 24.586 1.00 91.12 295 ASP A N 1
ATOM 2298 C CA . ASP A 1 295 ? -26.760 2.085 24.120 1.00 91.12 295 ASP A CA 1
ATOM 2299 C C . ASP A 1 295 ? -28.072 2.873 23.991 1.00 91.12 295 ASP A C 1
ATOM 2301 O O . ASP A 1 295 ? -28.804 2.720 23.006 1.00 91.12 295 ASP A O 1
ATOM 2305 N N . LEU A 1 296 ? -28.347 3.778 24.938 1.00 89.38 296 LEU A N 1
ATOM 2306 C CA . LEU A 1 296 ? -29.474 4.713 24.848 1.00 89.38 296 LEU A CA 1
ATOM 2307 C C . LEU A 1 296 ? -29.346 5.619 23.617 1.00 89.38 296 LEU A C 1
ATOM 2309 O O . LEU A 1 296 ? -30.284 5.720 22.824 1.00 89.38 296 LEU A O 1
ATOM 2313 N N . THR A 1 297 ? -28.161 6.200 23.409 1.00 92.12 297 THR A N 1
ATOM 2314 C CA . THR A 1 297 ? -27.876 7.080 22.265 1.00 92.12 297 THR A CA 1
ATOM 2315 C C . THR A 1 297 ? -28.039 6.346 20.932 1.00 92.12 297 THR A C 1
ATOM 2317 O O . THR A 1 297 ? -28.617 6.887 19.985 1.00 92.12 297 THR A O 1
ATOM 2320 N N . PHE A 1 298 ? -27.557 5.104 20.832 1.00 94.25 298 PHE A N 1
ATOM 2321 C CA . PHE A 1 298 ? -27.719 4.288 19.630 1.00 94.25 298 PHE A CA 1
ATOM 2322 C C . PHE A 1 298 ? -29.188 3.988 19.352 1.00 94.25 298 PHE A C 1
ATOM 2324 O O . PHE A 1 298 ? -29.634 4.159 18.217 1.00 94.25 298 PHE A O 1
ATOM 2331 N N . LYS A 1 299 ? -29.962 3.625 20.380 1.00 92.44 299 LYS A N 1
ATOM 2332 C CA . LYS A 1 299 ? -31.397 3.356 20.247 1.00 92.44 299 LYS A CA 1
ATOM 2333 C C . LYS A 1 299 ? -32.178 4.587 19.789 1.00 92.44 299 LYS A C 1
ATOM 2335 O O . LYS A 1 299 ? -32.981 4.477 18.865 1.00 92.44 299 LYS A O 1
ATOM 2340 N N . GLU A 1 300 ? -31.930 5.748 20.391 1.00 94.88 300 GLU A N 1
ATOM 2341 C CA . GLU A 1 300 ? -32.579 7.013 20.017 1.00 94.88 300 GLU A CA 1
ATOM 2342 C C . GLU A 1 300 ? -32.262 7.430 18.577 1.00 94.88 300 GLU A C 1
ATOM 2344 O O . GLU A 1 300 ? -33.128 7.949 17.874 1.00 94.88 300 GLU A O 1
ATOM 2349 N N . ARG A 1 301 ? -31.036 7.161 18.113 1.00 95.94 301 ARG A N 1
ATOM 2350 C CA . ARG A 1 301 ? -30.591 7.457 16.742 1.00 95.94 301 ARG A CA 1
ATOM 2351 C C . ARG A 1 301 ? -30.893 6.342 15.736 1.00 95.94 301 ARG A C 1
ATOM 2353 O O . ARG A 1 301 ? -30.547 6.487 14.566 1.00 95.94 301 ARG A O 1
ATOM 2360 N N . GLY A 1 302 ? -31.500 5.232 16.162 1.00 94.69 302 GLY A N 1
ATOM 2361 C CA . GLY A 1 302 ? -31.760 4.072 15.304 1.00 94.69 302 GLY A CA 1
ATOM 2362 C C . GLY A 1 302 ? -30.491 3.401 14.757 1.00 94.69 302 GLY A C 1
ATOM 2363 O O . GLY A 1 302 ? -30.525 2.809 13.680 1.00 94.69 302 GLY A O 1
ATOM 2364 N N . ILE A 1 303 ? -29.366 3.511 15.467 1.00 94.12 303 ILE A N 1
ATOM 2365 C CA . ILE A 1 303 ? -28.082 2.906 15.099 1.00 94.12 303 ILE A CA 1
ATOM 2366 C C . ILE A 1 303 ? -28.041 1.474 15.637 1.00 94.12 303 ILE A C 1
ATOM 2368 O O . ILE A 1 303 ? -28.275 1.243 16.820 1.00 94.12 303 ILE A O 1
ATOM 2372 N N . MET A 1 304 ? -27.705 0.513 14.776 1.00 90.38 304 MET A N 1
ATOM 2373 C CA . MET A 1 304 ? -27.506 -0.884 15.164 1.00 90.38 304 MET A CA 1
ATOM 2374 C C . MET A 1 304 ? -26.004 -1.172 15.324 1.00 90.38 304 MET A C 1
ATOM 2376 O O . MET A 1 304 ? -25.317 -1.326 14.310 1.00 90.38 304 MET A O 1
ATOM 2380 N N . PRO A 1 305 ? -25.464 -1.233 16.555 1.00 93.25 305 PRO A N 1
ATOM 2381 C CA . PRO A 1 305 ? -24.075 -1.622 16.758 1.00 93.25 305 PRO A CA 1
ATOM 2382 C C . PRO A 1 305 ? -23.877 -3.106 16.415 1.00 93.25 305 PRO A C 1
ATOM 2384 O O . PRO A 1 305 ? -24.753 -3.935 16.653 1.00 93.25 305 PRO A O 1
ATOM 2387 N N . VAL A 1 306 ? -22.704 -3.449 15.878 1.00 94.81 306 VAL A N 1
ATOM 2388 C CA . VAL A 1 306 ? -22.282 -4.844 15.691 1.00 94.81 306 VAL A CA 1
ATOM 2389 C C . VAL A 1 306 ? -21.376 -5.210 16.857 1.00 94.81 306 VAL A C 1
ATOM 2391 O O . VAL A 1 306 ? -20.267 -4.688 16.976 1.00 94.81 306 VAL A O 1
ATOM 2394 N N . SER A 1 307 ? -21.855 -6.086 17.737 1.00 95.19 307 SER A N 1
ATOM 2395 C CA . SER A 1 307 ? -21.069 -6.547 18.880 1.00 95.19 307 SER A CA 1
ATOM 2396 C C . SER A 1 307 ? -19.962 -7.521 18.451 1.00 95.19 307 SER A C 1
ATOM 2398 O O . SER A 1 307 ? -19.950 -8.045 17.334 1.00 95.19 307 SER A O 1
ATOM 2400 N N . TYR A 1 308 ? -19.030 -7.827 19.359 1.00 97.25 308 TYR A N 1
ATOM 2401 C CA . TYR A 1 308 ? -18.007 -8.842 19.090 1.00 97.25 308 TYR A CA 1
ATOM 2402 C C . TYR A 1 308 ? -18.615 -10.232 18.844 1.00 97.25 308 TYR A C 1
ATOM 2404 O O . TYR A 1 308 ? -18.156 -10.959 17.966 1.00 97.25 308 TYR A O 1
ATOM 2412 N N . SER A 1 309 ? -19.664 -10.608 19.581 1.00 97.75 309 SER A N 1
ATOM 2413 C CA . SER A 1 309 ? -20.345 -11.892 19.382 1.00 97.75 309 SER A CA 1
ATOM 2414 C C . SER A 1 309 ? -21.079 -11.951 18.041 1.00 97.75 309 SER A C 1
ATOM 2416 O O . SER A 1 309 ? -21.087 -13.005 17.409 1.00 97.75 309 SER A O 1
ATOM 2418 N N . ASP A 1 310 ? -21.625 -10.832 17.564 1.00 97.69 310 ASP A N 1
ATOM 2419 C CA . ASP A 1 310 ? -22.207 -10.737 16.222 1.00 97.69 310 ASP A CA 1
ATOM 2420 C C . ASP A 1 310 ? -21.139 -10.860 15.134 1.00 97.69 310 ASP A C 1
ATOM 2422 O O . ASP A 1 310 ? -21.286 -11.667 14.214 1.00 97.69 310 ASP A O 1
ATOM 2426 N N . TRP A 1 311 ? -20.010 -10.159 15.281 1.00 98.12 311 TRP A N 1
ATOM 2427 C CA . TRP A 1 311 ? -18.856 -10.327 14.394 1.00 98.12 311 TRP A CA 1
ATOM 2428 C C . TRP A 1 311 ? -18.398 -11.791 14.313 1.00 98.12 311 TRP A C 1
ATOM 2430 O O . TRP A 1 311 ? -18.137 -12.292 13.222 1.00 98.12 311 TRP A O 1
ATOM 2440 N N . LYS A 1 312 ? -18.357 -12.517 15.440 1.00 98.56 312 LYS A N 1
ATOM 2441 C CA . LYS A 1 312 ? -17.991 -13.945 15.456 1.00 98.56 312 LYS A CA 1
ATOM 2442 C C . LYS A 1 312 ? -18.962 -14.827 14.663 1.00 98.56 312 LYS A C 1
ATOM 2444 O O . LYS A 1 312 ? -18.514 -15.823 14.097 1.00 98.56 312 LYS A O 1
ATOM 2449 N N . LYS A 1 313 ? -20.252 -14.478 14.583 1.00 98.44 313 LYS A N 1
ATOM 2450 C CA . LYS A 1 313 ? -21.225 -15.181 13.722 1.00 98.44 313 LYS A CA 1
ATOM 2451 C C . LYS A 1 313 ? -20.945 -14.922 12.243 1.00 98.44 313 LYS A C 1
ATOM 2453 O O . LYS A 1 313 ? -20.915 -15.869 11.463 1.00 98.44 313 LYS A O 1
ATOM 2458 N N . ILE A 1 314 ? -20.688 -13.662 11.877 1.00 98.38 314 ILE A N 1
ATOM 2459 C CA . ILE A 1 314 ? -20.315 -13.272 10.506 1.00 98.38 314 ILE A CA 1
ATOM 2460 C C . ILE A 1 314 ? -19.046 -14.018 10.086 1.00 98.38 314 ILE A C 1
ATOM 2462 O O . ILE A 1 314 ? -19.031 -14.687 9.058 1.00 98.38 314 ILE A O 1
ATOM 2466 N N . GLU A 1 315 ? -18.012 -13.990 10.925 1.00 98.25 315 GLU A N 1
ATOM 2467 C CA . GLU A 1 315 ? -16.758 -14.706 10.699 1.00 98.25 315 GLU A CA 1
ATOM 2468 C C . GLU A 1 315 ? -16.962 -16.218 10.507 1.00 98.25 315 GLU A C 1
ATOM 2470 O O . GLU A 1 315 ? -16.377 -16.806 9.597 1.00 98.25 315 GLU A O 1
ATOM 2475 N N . ALA A 1 316 ? -17.791 -16.859 11.335 1.00 98.50 316 ALA A N 1
ATOM 2476 C CA . ALA A 1 316 ? -18.081 -18.283 11.192 1.00 98.50 316 ALA A CA 1
ATOM 2477 C C . ALA A 1 316 ? -18.775 -18.598 9.855 1.00 98.50 316 ALA A C 1
ATOM 2479 O O . ALA A 1 316 ? -18.451 -19.601 9.217 1.00 98.50 316 ALA A O 1
ATOM 2480 N N . ALA A 1 317 ? -19.685 -17.730 9.405 1.00 98.44 317 ALA A N 1
ATOM 2481 C CA . ALA A 1 317 ? -20.333 -17.868 8.106 1.00 98.44 317 ALA A CA 1
ATOM 2482 C C . ALA A 1 317 ? -19.337 -17.697 6.941 1.00 98.44 317 ALA A C 1
ATOM 2484 O O . ALA A 1 317 ? -19.348 -18.512 6.018 1.00 98.44 317 ALA A O 1
ATOM 2485 N N . GLU A 1 318 ? -18.424 -16.720 7.006 1.00 98.50 318 GLU A N 1
ATOM 2486 C CA . GLU A 1 318 ? -17.352 -16.547 6.008 1.00 98.50 318 GLU A CA 1
ATOM 2487 C C . GLU A 1 318 ? -16.435 -17.779 5.919 1.00 98.50 318 GLU A C 1
ATOM 2489 O O . GLU A 1 318 ? -16.059 -18.210 4.824 1.00 98.50 318 GLU A O 1
ATOM 2494 N N . PHE A 1 319 ? -16.086 -18.376 7.064 1.00 98.62 319 PHE A N 1
ATOM 2495 C CA . PHE A 1 319 ? -15.293 -19.606 7.117 1.00 98.62 319 PHE A CA 1
ATOM 2496 C C . PHE A 1 319 ? -16.029 -20.803 6.513 1.00 98.62 319 PHE A C 1
ATOM 2498 O O . PHE A 1 319 ? -15.447 -21.524 5.704 1.00 98.62 319 PHE A O 1
ATOM 2505 N N . ALA A 1 320 ? -17.313 -20.981 6.830 1.00 98.31 320 ALA A N 1
ATOM 2506 C CA . ALA A 1 320 ? -18.117 -22.072 6.282 1.00 98.31 320 ALA A CA 1
ATOM 2507 C C . ALA A 1 320 ? -18.290 -21.980 4.753 1.00 98.31 320 ALA A C 1
ATOM 2509 O O . ALA A 1 320 ? -18.394 -23.004 4.075 1.00 98.31 320 ALA A O 1
ATOM 2510 N N . ILE A 1 321 ? -18.332 -20.766 4.190 1.00 97.94 321 ILE A N 1
ATOM 2511 C CA . ILE A 1 321 ? -18.330 -20.568 2.733 1.00 97.94 321 ILE A CA 1
ATOM 2512 C C . ILE A 1 321 ? -16.939 -20.866 2.165 1.00 97.94 321 ILE A C 1
ATOM 2514 O O . ILE A 1 321 ? -16.830 -21.596 1.180 1.00 97.94 321 ILE A O 1
ATOM 2518 N N . GLY A 1 322 ? -15.882 -20.355 2.805 1.00 98.12 322 GLY A N 1
ATOM 2519 C CA . GLY A 1 322 ? -14.499 -20.601 2.398 1.00 98.12 322 GLY A CA 1
ATOM 2520 C C . GLY A 1 322 ? -14.161 -22.087 2.308 1.00 98.12 322 GLY A C 1
ATOM 2521 O O . GLY A 1 322 ? -13.636 -22.524 1.288 1.00 98.12 322 GLY A O 1
ATOM 2522 N N . GLU A 1 323 ? -14.545 -22.883 3.309 1.00 98.06 323 GLU A N 1
ATOM 2523 C CA . GLU A 1 323 ? -14.311 -24.332 3.337 1.00 98.06 323 GLU A CA 1
ATOM 2524 C C . GLU A 1 323 ? -14.897 -25.038 2.104 1.00 98.06 323 GLU A C 1
ATOM 2526 O O . GLU A 1 323 ? -14.216 -25.835 1.459 1.00 98.06 323 GLU A O 1
ATOM 2531 N N . LYS A 1 324 ? -16.124 -24.677 1.702 1.00 97.50 324 LYS A N 1
ATOM 2532 C CA . LYS A 1 324 ? -16.779 -25.225 0.499 1.00 97.50 324 LYS A CA 1
ATOM 2533 C C . LYS A 1 324 ? -16.054 -24.856 -0.797 1.00 97.50 324 LYS A C 1
ATOM 2535 O O . LYS A 1 324 ? -16.155 -25.592 -1.775 1.00 97.50 324 LYS A O 1
ATOM 2540 N N . LEU A 1 325 ? -15.352 -23.724 -0.809 1.00 96.38 325 LEU A N 1
ATOM 2541 C CA . LEU A 1 325 ? -14.587 -23.220 -1.953 1.00 96.38 325 LEU A CA 1
ATOM 2542 C C . LEU A 1 325 ? -13.105 -23.634 -1.918 1.00 96.38 325 LEU A C 1
ATOM 2544 O O . LEU A 1 325 ? -12.369 -23.327 -2.853 1.00 96.38 325 LEU A O 1
ATOM 2548 N N . GLY A 1 326 ? -12.651 -24.321 -0.863 1.00 96.75 326 GLY A N 1
ATOM 2549 C CA . GLY A 1 326 ? -11.236 -24.653 -0.668 1.00 96.75 326 GLY A CA 1
ATOM 2550 C C . GLY A 1 326 ? -10.365 -23.449 -0.283 1.00 96.75 326 GLY A C 1
ATOM 2551 O O . GLY A 1 326 ? -9.175 -23.423 -0.596 1.00 96.75 326 GLY A O 1
ATOM 2552 N N . LYS A 1 327 ? -10.955 -22.449 0.378 1.00 98.19 327 LYS A N 1
ATOM 2553 C CA . LYS A 1 327 ? -10.329 -21.186 0.797 1.00 98.19 327 LYS A CA 1
ATOM 2554 C C . LYS A 1 327 ? -10.307 -21.077 2.322 1.00 98.19 327 LYS A C 1
ATOM 2556 O O . LYS A 1 327 ? -11.174 -21.642 2.985 1.00 98.19 327 LYS A O 1
ATOM 2561 N N . PRO A 1 328 ? -9.382 -20.296 2.906 1.00 97.88 328 PRO A N 1
ATOM 2562 C CA . PRO A 1 328 ? -9.397 -20.023 4.341 1.00 97.88 328 PRO A CA 1
ATOM 2563 C C . PRO A 1 328 ? -10.670 -19.296 4.789 1.00 97.88 328 PRO A C 1
ATOM 2565 O O . PRO A 1 328 ? -11.113 -19.534 5.902 1.00 97.88 328 PRO A O 1
ATOM 2568 N N . ARG A 1 329 ? -11.249 -18.423 3.950 1.00 98.31 329 ARG A N 1
ATOM 2569 C CA . ARG A 1 329 ? -12.581 -17.810 4.106 1.00 98.31 329 ARG A CA 1
ATOM 2570 C C . ARG A 1 329 ? -13.062 -17.223 2.784 1.00 98.31 329 ARG A C 1
ATOM 2572 O O . ARG A 1 329 ? -12.234 -16.915 1.930 1.00 98.31 329 ARG A O 1
ATOM 2579 N N . GLU A 1 330 ? -14.366 -16.996 2.665 1.00 98.44 330 GLU A N 1
ATOM 2580 C CA . GLU A 1 330 ? -14.935 -16.113 1.644 1.00 98.44 330 GLU A CA 1
ATOM 2581 C C . GLU A 1 330 ? -15.625 -14.935 2.326 1.00 98.44 330 GLU A C 1
ATOM 2583 O O . GLU A 1 330 ? -16.549 -15.123 3.115 1.00 98.44 330 GLU A O 1
ATOM 2588 N N . LYS A 1 331 ? -15.139 -13.724 2.048 1.00 98.44 331 LYS A N 1
ATOM 2589 C CA . LYS A 1 331 ? -15.574 -12.512 2.746 1.00 98.44 331 LYS A CA 1
ATOM 2590 C C . LYS A 1 331 ? -16.948 -12.063 2.263 1.00 98.44 331 LYS A C 1
ATOM 2592 O O . LYS A 1 331 ? -17.194 -12.006 1.056 1.00 98.44 331 LYS A O 1
ATOM 2597 N N . PHE A 1 332 ? -17.803 -11.623 3.181 1.00 98.12 332 PHE A N 1
ATOM 2598 C CA . PHE A 1 332 ? -18.918 -10.765 2.800 1.00 98.12 332 PHE A CA 1
ATOM 2599 C C . PHE A 1 332 ? -18.366 -9.406 2.388 1.00 98.12 332 PHE A C 1
ATOM 2601 O O . PHE A 1 332 ? -17.423 -8.882 2.975 1.00 98.12 332 PHE A O 1
ATOM 2608 N N . THR A 1 333 ? -18.939 -8.827 1.342 1.00 97.25 333 THR A N 1
ATOM 2609 C CA . THR A 1 333 ? -18.375 -7.619 0.711 1.00 97.25 333 THR A CA 1
ATOM 2610 C C . THR A 1 333 ? -19.414 -6.525 0.515 1.00 97.25 333 THR A C 1
ATOM 2612 O O . THR A 1 333 ? -19.161 -5.534 -0.164 1.00 97.25 333 THR A O 1
ATOM 2615 N N . THR A 1 334 ? -20.577 -6.688 1.138 1.00 97.31 334 THR A N 1
ATOM 2616 C CA . THR A 1 334 ? -21.573 -5.640 1.346 1.00 97.31 334 THR A CA 1
ATOM 2617 C C . THR A 1 334 ? -21.935 -5.621 2.827 1.00 97.31 334 THR A C 1
ATOM 2619 O O . THR A 1 334 ? -21.806 -6.636 3.516 1.00 97.31 334 THR A O 1
ATOM 2622 N N . VAL A 1 335 ? -22.353 -4.461 3.333 1.00 95.88 335 VAL A N 1
ATOM 2623 C CA . VAL A 1 335 ? -22.803 -4.351 4.728 1.00 95.88 335 VAL A CA 1
ATOM 2624 C C . VAL A 1 335 ? -24.121 -5.107 4.892 1.00 95.88 335 VAL A C 1
ATOM 2626 O O . VAL A 1 335 ? -24.339 -5.769 5.898 1.00 95.88 335 VAL A O 1
ATOM 2629 N N . GLU A 1 336 ? -24.972 -5.075 3.872 1.00 96.25 336 GLU A N 1
ATOM 2630 C CA . GLU A 1 336 ? -26.255 -5.761 3.827 1.00 96.25 336 GLU A CA 1
ATOM 2631 C C . GLU A 1 336 ? -26.098 -7.274 4.019 1.00 96.25 336 GLU A C 1
ATOM 2633 O O . GLU A 1 336 ? -26.793 -7.844 4.861 1.00 96.25 336 GLU A O 1
ATOM 2638 N N . ASP A 1 337 ? -25.156 -7.908 3.312 1.00 96.44 337 ASP A N 1
ATOM 2639 C CA . ASP A 1 337 ? -24.892 -9.345 3.445 1.00 96.44 337 ASP A CA 1
ATOM 2640 C C . ASP A 1 337 ? -24.342 -9.687 4.837 1.00 96.44 337 ASP A C 1
ATOM 2642 O O . ASP A 1 337 ? -24.783 -10.657 5.451 1.00 96.44 337 ASP A O 1
ATOM 2646 N N . MET A 1 338 ? -23.432 -8.862 5.375 1.00 97.19 338 MET A N 1
ATOM 2647 C CA . MET A 1 338 ? -22.911 -9.035 6.740 1.00 97.19 338 MET A CA 1
ATOM 2648 C C . MET A 1 338 ? -24.041 -8.989 7.776 1.00 97.19 338 MET A C 1
ATOM 2650 O O . MET A 1 338 ? -24.119 -9.840 8.660 1.00 97.19 338 MET A O 1
ATOM 2654 N N . LEU A 1 339 ? -24.943 -8.011 7.662 1.00 96.56 339 LEU A N 1
ATOM 2655 C CA . LEU A 1 339 ? -26.057 -7.846 8.594 1.00 96.56 339 LEU A CA 1
ATOM 2656 C C . LEU A 1 339 ? -27.159 -8.894 8.397 1.00 96.56 339 LEU A C 1
ATOM 2658 O O . LEU A 1 339 ? -27.886 -9.191 9.345 1.00 96.56 339 LEU A O 1
ATOM 2662 N N . ALA A 1 340 ? -27.299 -9.469 7.200 1.00 96.69 340 ALA A N 1
ATOM 2663 C CA . ALA A 1 340 ? -28.252 -10.543 6.939 1.00 96.69 340 ALA A CA 1
ATOM 2664 C C . ALA A 1 340 ? -27.931 -11.812 7.747 1.00 96.69 340 ALA A C 1
ATOM 2666 O O . ALA A 1 340 ? -28.859 -12.456 8.233 1.00 96.69 340 ALA A O 1
ATOM 2667 N N . VAL A 1 341 ? -26.646 -12.112 7.981 1.00 96.75 341 VAL A N 1
ATOM 2668 C CA . VAL A 1 341 ? -26.200 -13.240 8.829 1.00 96.75 341 VAL A CA 1
ATOM 2669 C C . VAL A 1 341 ? -26.709 -13.121 10.267 1.00 96.75 341 VAL A C 1
ATOM 2671 O O . VAL A 1 341 ? -26.928 -14.118 10.943 1.00 96.75 341 VAL A O 1
ATOM 2674 N N . LEU A 1 342 ? -26.913 -11.900 10.759 1.00 94.81 342 LEU A N 1
ATOM 2675 C CA . LEU A 1 342 ? -27.368 -11.671 12.132 1.00 94.81 342 LEU A CA 1
ATOM 2676 C C . LEU A 1 342 ? -28.884 -11.842 12.297 1.00 94.81 342 LEU A C 1
ATOM 2678 O O . LEU A 1 342 ? -29.375 -11.851 13.424 1.00 94.81 342 LEU A O 1
ATOM 2682 N N . LYS A 1 343 ? -29.621 -11.951 11.185 1.00 86.62 343 LYS A N 1
ATOM 2683 C CA . LYS A 1 343 ? -31.082 -12.112 11.158 1.00 86.62 343 LYS A CA 1
ATOM 2684 C C . LYS A 1 343 ? -31.526 -13.569 10.995 1.00 86.62 343 LYS A C 1
ATOM 2686 O O . LYS A 1 343 ? -32.713 -13.836 11.170 1.00 86.62 343 LYS A O 1
ATOM 2691 N N . SER A 1 344 ? -30.612 -14.459 10.605 1.00 60.38 344 SER A N 1
ATOM 2692 C CA . SER A 1 344 ? -30.842 -15.896 10.384 1.00 60.38 344 SER A CA 1
ATOM 2693 C C . SER A 1 344 ? -30.598 -16.715 11.641 1.00 60.38 344 SER A C 1
ATOM 2695 O O . SER A 1 344 ? -31.417 -17.613 11.919 1.00 60.38 344 SER A O 1
#

Sequence (344 aa):
DLYGVESARTFVGWYNGHPSYRNLKLPLNDTDTVVVVGQGNVALDVARILLSPIDELRKTDITEYALEALSKSRIKHVHVVGRRGPVQVSFTSKELREQMSLPGIAFDADMDLIHREIEASQPIISKNRPLKRLMSLLEKGSPNKDTEKTWSAKFLRSPVEILGNADHSRVQGIKYVINRLEGPLEQRKAVPTEEYETQECGIVLKSIGYKSVPIEDVPFDSRRGIIPNEYGKILDGEKEVPGMYTAGWLKRGPTGVIVSTMTDAYETADTIVNDLQQDKEMLSGGSKDGADGLDLTFKERGIMPVSYSDWKKIEAAEFAIGEKLGKPREKFTTVEDMLAVLKS

pLDDT: mean 95.52, std 4.22, range [60.38, 98.88]

Secondary structure (DSSP, 8-state):
--BTEEEHHHHHHHHTT-GGGTT----TTS-SEEEEES-SHHHHHHHHHHHS-HHHHTTSS--HHHHHHHHH----EEEEE-SS-GGG--S-HHHHHHHHT-TTEEEE--HHHHHHHHHHTHHHHTT-HHHHHHHHHHHH--S--S-SEEEEEE-SEEEEEEEE-TTSSBEEEEEEEEEEEES-GGG-EEEEEEEEEEEE-SEEEE-S-----PPTTS--BTTTTB--EETTEEEETTEEEEEEE--THHHH-S-S-HHHHHHHHHHHHHHHHHHHHTT-----SS---THHHHHHHHHHTT-----HHHHHHHHHHHHHHHHHHTSS-----SHHHHHHTTT-

Foldseek 3Di:
DAAQEEALVLVVCCQLQAQVNVPPDHVQQVWQEEEEEAQALSLLVSVCLLAADLVVVLQAQGAPVSSVSSVNGNHFEYEYEYQAAPLPGHYFLVSLVVSLAGPQEFEDEDLVSLVVLCVVLVVPLVVDVRSVSSSVSVNVGHPDDDGSHYYYYHYQWDWDDFDAPPVSRFTQKTKTFGWDWDDDSVDTDTDGDPDMDIDTDRHYHYPPFDAADDDPPAAADPVQRAFDDDLFFGDDDPDGDAAHGDFACNHVNGDDDPVVRVVSVVSRVVVVVVCVVVVHGHDDDDDPPDPVVVVVVCVVVVHDDQDPVLVVQLVVQQCVVQVVSSYNGHHNNHVVVSVVSVVD

InterPro domains:
  IPR036188 FAD/NAD(P)-binding domain superfamily [G3DSA:3.50.50.60] (2-210)
  IPR036188 FAD/NAD(P)-binding domain superfamily [SSF51905] (1-210)
  IPR055275 Ferredoxin-NADP reductase-like [PTHR48467] (1-340)

Radius of gyration: 23.68 Å; chains: 1; bounding box: 62×50×67 Å